Protein AF-A0AAP0RYJ4-F1 (afdb_monomer)

Organism: Liquidambar formosana (NCBI:txid63359)

Foldseek 3Di:
DLLLCVVWAPDPDSVVVCVVCVVVQLVVVLVVCCVVVPPVSVPDDPVNSSVVSVVVSVVQNVADPDRPSPDDDDDDDDPLDDFDDDPPDDPVRSVCRGPCNIPCVVVDDDDDDDDDPVPDPPPDDPVVVVVCVVVVVVVVCVSVVVAFFDAPDPPGDSHDGDDDPVPDQDDPPPPCVSVCCVQQPPCVVCVVPPVSVVVGDDDDPDVVVVVVVD

Mean predicted aligned error: 11.78 Å

Radius of gyration: 24.71 Å; Cα contacts (8 Å, |Δi|>4): 114; chains: 1; bounding box: 52×41×64 Å

InterPro domains:
  IPR010285 DNA helicase Pif1-like, DEAD-box helicase domain [PF05970] (59-147)

Secondary structure (DSSP, 8-state):
-HHHHHHHS--S-HHHHHHHHHHHHHHHHHHHHHHHHGGGGGG--HHHHHHHHHHHHHHHHTS-SSGGGG--------TTSPPP--TT--HHHHHHTSGGGSGGGGG---------SSS--TT--HHHHHHHHHHHHHHHHHHTT-SPPEESSTTS-EEE-PPPGGG-----S-THHHHHHHHSTTHHHHTT-HHHHTT-----SSHHHHHHH-

Sequence (214 aa):
MFATMLIFCEVTNPCDLWAKYCEIFVDDLYLRSIRELGNMALELPHDELKNMALCEIENILNKSDRAFSGTAVLFGEDFRKLLPVVPKKSREGIVVASLQRSDLWAECHVFRLTTNMRVSLGNLTDETRKEVEDFSKWILDVGDGILPSLPLSANGESNWIRIPNDLLIKDQGRGIQVLIDDIYPNLKEHYLDSSYLQKRAILAPKNVDVDEIN

pLDDT: mean 83.52, std 8.84, range [60.28, 96.88]

Solvent-accessible surface area (backbone atoms only — not comparable to full-atom values): 13740 Å² total; per-residue (Å²): 110,69,51,48,41,64,74,60,38,95,63,91,53,64,66,60,53,41,73,74,43,44,70,70,61,34,51,61,52,50,57,48,38,35,74,76,55,40,81,65,41,80,72,62,52,70,69,55,45,51,50,51,48,49,53,52,34,51,52,50,72,72,34,70,99,46,73,67,67,70,53,91,81,86,85,90,76,68,86,65,53,84,74,64,90,52,87,97,52,53,75,66,53,30,53,55,72,29,66,86,58,29,75,63,42,80,77,56,82,88,81,81,86,86,78,69,78,84,70,67,79,74,94,58,55,76,65,60,48,48,54,52,50,53,51,55,49,51,56,48,32,57,53,71,65,66,57,70,60,34,50,92,44,101,87,46,71,58,77,38,72,85,77,60,73,90,80,53,85,80,71,86,85,57,56,68,56,52,54,46,50,68,70,43,65,66,41,92,82,41,76,85,39,63,78,65,49,74,79,54,84,88,87,60,98,43,68,69,58,44,63,72,73,106

Structure (mmCIF, N/CA/C/O backbone):
data_AF-A0AAP0RYJ4-F1
#
_entry.id   AF-A0AAP0RYJ4-F1
#
loop_
_atom_site.group_PDB
_atom_site.id
_atom_site.type_symbol
_atom_site.label_atom_id
_atom_site.label_alt_id
_atom_site.label_comp_id
_atom_site.label_asym_id
_atom_site.label_entity_id
_atom_site.label_seq_id
_atom_site.pdbx_PDB_ins_code
_atom_site.Cartn_x
_atom_site.Cartn_y
_atom_site.Cartn_z
_atom_site.occupancy
_atom_site.B_iso_or_equiv
_atom_site.auth_seq_id
_atom_site.auth_comp_id
_atom_site.auth_asym_id
_atom_site.auth_atom_id
_atom_site.pdbx_PDB_model_num
ATOM 1 N N . MET A 1 1 ? -7.022 7.111 21.498 1.00 60.28 1 MET A N 1
ATOM 2 C CA . MET A 1 1 ? -7.172 6.155 20.374 1.00 60.28 1 MET A CA 1
ATOM 3 C C . MET A 1 1 ? -7.460 4.737 20.868 1.00 60.28 1 MET A C 1
ATOM 5 O O . MET A 1 1 ? -8.454 4.181 20.434 1.00 60.28 1 MET A O 1
ATOM 9 N N . PHE A 1 2 ? -6.680 4.178 21.806 1.00 70.12 2 PHE A N 1
ATOM 10 C CA . PHE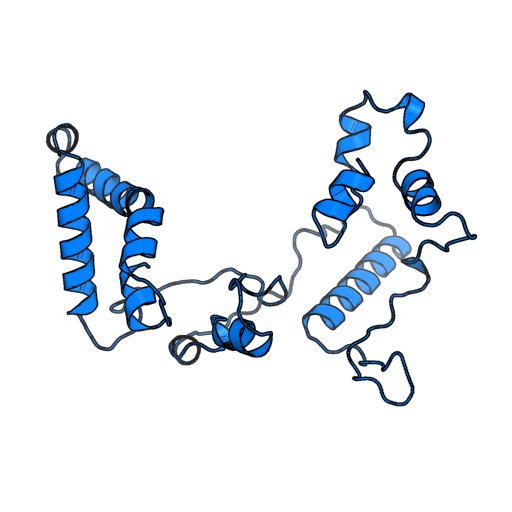 A 1 2 ? -6.890 2.819 22.339 1.00 70.12 2 PHE A CA 1
ATOM 11 C C . PHE A 1 2 ? -8.301 2.555 22.896 1.00 70.12 2 PHE A C 1
ATOM 13 O O . PHE A 1 2 ? -8.978 1.655 22.418 1.00 70.12 2 PHE A O 1
ATOM 20 N N . ALA A 1 3 ? -8.787 3.379 23.833 1.00 65.69 3 ALA A N 1
ATOM 21 C CA . ALA A 1 3 ? -10.140 3.244 24.390 1.00 65.69 3 ALA A CA 1
ATOM 22 C C . ALA A 1 3 ? -11.232 3.287 23.304 1.00 65.69 3 ALA A C 1
ATOM 24 O O . ALA A 1 3 ? -12.188 2.526 23.341 1.00 65.69 3 ALA A O 1
ATOM 25 N N . THR A 1 4 ? -11.054 4.121 22.280 1.00 63.66 4 THR A N 1
ATOM 26 C CA . THR A 1 4 ? -11.989 4.207 21.154 1.00 63.66 4 THR A CA 1
ATOM 27 C C . THR A 1 4 ? -11.934 2.970 20.256 1.00 63.66 4 THR A C 1
ATOM 29 O O . THR A 1 4 ? -12.973 2.522 19.791 1.00 63.66 4 THR A O 1
ATOM 32 N N . MET A 1 5 ? -10.756 2.367 20.059 1.00 68.50 5 MET A N 1
ATOM 33 C CA . MET A 1 5 ? -10.657 1.064 19.392 1.00 68.50 5 MET A CA 1
ATOM 34 C C . MET A 1 5 ? -11.383 -0.026 20.184 1.00 68.50 5 MET A C 1
ATOM 36 O O . MET A 1 5 ? -11.993 -0.887 19.573 1.00 68.50 5 MET A O 1
ATOM 40 N N . LEU A 1 6 ? -11.362 0.013 21.520 1.00 69.62 6 LEU A N 1
ATOM 41 C CA . LEU A 1 6 ? -12.114 -0.946 22.338 1.00 69.62 6 LEU A CA 1
ATOM 42 C C . LEU A 1 6 ? -13.635 -0.776 22.219 1.00 69.62 6 LEU A C 1
ATOM 44 O O . LEU A 1 6 ? -14.348 -1.77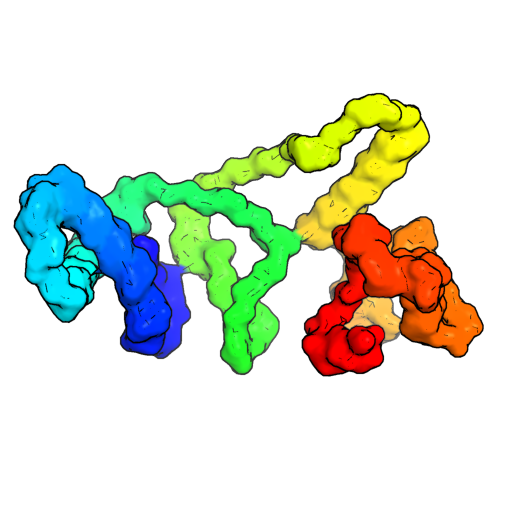0 22.274 1.00 69.62 6 LEU A O 1
ATOM 48 N N . ILE A 1 7 ? -14.127 0.459 22.074 1.00 66.88 7 ILE A N 1
ATOM 49 C CA . ILE A 1 7 ? -15.570 0.739 21.964 1.00 66.88 7 ILE A CA 1
ATOM 50 C C . ILE A 1 7 ? -16.092 0.422 20.557 1.00 66.88 7 ILE A C 1
ATOM 52 O O . ILE A 1 7 ? -17.175 -0.136 20.416 1.00 66.88 7 ILE A O 1
ATOM 56 N N . PHE A 1 8 ? -15.344 0.797 19.518 1.00 64.69 8 PHE A N 1
ATOM 57 C CA . PHE A 1 8 ? -15.872 0.876 18.152 1.00 64.69 8 PHE A CA 1
ATOM 58 C C . PHE A 1 8 ? -15.183 -0.042 17.132 1.00 64.69 8 PHE A C 1
ATOM 60 O O . PHE A 1 8 ? -15.579 -0.075 15.962 1.00 64.69 8 PHE A O 1
ATOM 67 N N . CYS A 1 9 ? -14.145 -0.774 17.542 1.00 63.25 9 CYS A N 1
ATOM 68 C CA . CYS A 1 9 ? -13.511 -1.795 16.715 1.00 63.25 9 CYS A CA 1
ATOM 69 C C . CYS A 1 9 ? -13.666 -3.174 17.371 1.00 63.25 9 CYS A C 1
ATOM 71 O O . CYS A 1 9 ? -13.581 -3.313 18.589 1.00 63.25 9 CYS A O 1
ATOM 73 N N . GLU A 1 10 ? -13.821 -4.226 16.561 1.00 65.62 10 GLU A N 1
ATOM 74 C CA . GLU A 1 10 ? -13.755 -5.605 17.058 1.00 65.62 10 GLU A CA 1
ATOM 75 C C . GLU A 1 10 ? -12.310 -5.963 17.443 1.00 65.62 10 GLU A C 1
ATOM 77 O O . GLU A 1 10 ? -11.519 -6.466 16.640 1.00 65.62 10 GLU A O 1
ATOM 82 N N . VAL A 1 11 ? -11.943 -5.703 18.697 1.00 72.38 11 VAL A N 1
ATOM 83 C CA . VAL A 1 11 ? -10.641 -6.091 19.244 1.00 72.38 11 VAL A CA 1
ATOM 84 C C . VAL A 1 11 ? -10.730 -7.511 19.798 1.00 72.38 11 VAL A C 1
ATOM 86 O O . VAL A 1 11 ? -11.373 -7.762 20.810 1.00 72.38 11 VAL A O 1
ATOM 89 N N . THR A 1 12 ? -10.051 -8.456 19.142 1.00 76.69 12 THR A N 1
ATOM 90 C CA . THR A 1 12 ? -10.127 -9.888 19.494 1.00 76.69 12 THR A CA 1
ATOM 91 C C . THR A 1 12 ? -9.509 -10.206 20.859 1.00 76.69 12 THR A C 1
ATOM 93 O O . THR A 1 12 ? -10.029 -11.052 21.579 1.00 76.69 12 THR A O 1
ATOM 96 N N . ASN A 1 13 ? -8.404 -9.541 21.219 1.00 81.25 13 ASN A N 1
ATOM 97 C CA . ASN A 1 13 ? -7.784 -9.657 22.539 1.00 81.25 13 ASN A CA 1
ATOM 98 C C . ASN A 1 13 ? -7.283 -8.280 23.025 1.00 81.25 13 ASN A C 1
ATOM 100 O O . ASN A 1 13 ? -6.170 -7.868 22.681 1.00 81.25 13 ASN A O 1
ATOM 104 N N . PRO A 1 14 ? -8.098 -7.553 23.810 1.00 81.62 14 PRO A N 1
ATOM 105 C CA . PRO A 1 14 ? -7.733 -6.256 24.378 1.00 81.62 14 PRO A CA 1
ATOM 106 C C . PRO A 1 14 ? -6.479 -6.288 25.257 1.00 81.62 14 PRO A C 1
ATOM 108 O O . PRO A 1 14 ? -5.705 -5.332 25.247 1.00 81.62 14 PRO A O 1
ATOM 111 N N . CYS A 1 15 ? -6.255 -7.384 25.989 1.00 82.00 15 CYS A N 1
ATOM 112 C CA . CYS A 1 15 ? -5.105 -7.531 26.879 1.00 82.00 15 CYS A CA 1
ATOM 113 C C . CYS A 1 15 ? -3.796 -7.652 26.096 1.00 82.00 15 CYS A C 1
ATOM 115 O O . CYS A 1 15 ? -2.823 -6.986 26.442 1.00 82.00 15 CYS A O 1
ATOM 117 N N . ASP A 1 16 ? -3.779 -8.429 25.010 1.00 84.19 16 ASP A N 1
ATOM 118 C CA . ASP A 1 16 ? -2.599 -8.533 24.139 1.00 84.19 16 ASP A CA 1
ATOM 119 C C . ASP A 1 16 ? -2.308 -7.199 23.442 1.00 84.19 16 ASP A C 1
ATOM 121 O O . ASP A 1 16 ? -1.151 -6.795 23.312 1.00 84.19 16 ASP A O 1
ATOM 125 N N . LEU A 1 17 ? -3.359 -6.489 23.011 1.00 81.75 17 LEU A N 1
ATOM 126 C CA . LEU A 1 17 ? -3.224 -5.171 22.394 1.00 81.75 17 LEU A CA 1
ATOM 127 C C . LEU A 1 17 ? -2.650 -4.151 23.389 1.00 81.75 17 LEU A C 1
ATOM 129 O O . LEU A 1 17 ? -1.743 -3.399 23.036 1.00 81.75 17 LEU A O 1
ATOM 133 N N . TRP A 1 18 ? -3.136 -4.157 24.634 1.00 84.56 18 TRP A N 1
ATOM 134 C CA . TRP A 1 18 ? -2.584 -3.345 25.717 1.00 84.56 18 TRP A CA 1
ATOM 135 C C . TRP A 1 18 ? -1.120 -3.697 25.972 1.00 84.56 18 TRP A C 1
ATOM 137 O O . TRP A 1 18 ? -0.265 -2.826 25.888 1.00 84.56 18 TRP A O 1
ATOM 147 N N . ALA A 1 19 ? -0.801 -4.972 26.197 1.00 85.62 19 ALA A N 1
ATOM 148 C CA . ALA A 1 19 ? 0.563 -5.409 26.487 1.00 85.62 19 ALA A CA 1
ATOM 149 C C . ALA A 1 19 ? 1.553 -5.002 25.383 1.00 85.62 19 ALA A C 1
ATOM 151 O O . ALA A 1 19 ? 2.666 -4.573 25.679 1.00 85.62 19 ALA A O 1
ATOM 152 N N . LYS A 1 20 ? 1.135 -5.081 24.114 1.00 83.25 20 LYS A N 1
ATOM 153 C CA . LYS A 1 20 ? 1.981 -4.756 22.962 1.00 83.25 20 LYS A CA 1
ATOM 154 C C . LYS A 1 20 ? 2.223 -3.257 22.766 1.00 83.25 20 LYS A C 1
ATOM 156 O O . LYS A 1 20 ? 3.289 -2.890 22.280 1.00 83.25 20 LYS A O 1
ATOM 161 N N . TYR A 1 21 ? 1.248 -2.408 23.087 1.00 82.25 21 TYR A N 1
ATOM 162 C CA . TYR A 1 21 ? 1.287 -0.979 22.745 1.00 82.25 21 TYR A CA 1
ATOM 163 C C . TYR A 1 21 ? 1.237 -0.035 23.957 1.00 82.25 21 TYR A C 1
ATOM 165 O O . TYR A 1 21 ? 1.322 1.175 23.764 1.00 82.25 21 TYR A O 1
ATOM 173 N N . CYS A 1 22 ? 1.136 -0.554 25.190 1.00 81.06 22 CYS A N 1
ATOM 174 C CA . CYS A 1 22 ? 1.014 0.250 26.413 1.00 81.06 22 CYS A CA 1
ATOM 175 C C . CYS A 1 22 ? 2.119 1.294 26.552 1.00 81.06 22 CYS A C 1
ATOM 177 O O . CYS A 1 22 ? 1.803 2.431 26.873 1.00 81.06 22 CYS A O 1
ATOM 179 N N . GLU A 1 23 ? 3.362 0.935 26.228 1.00 80.94 23 GLU A N 1
ATOM 180 C CA . GLU A 1 23 ? 4.532 1.823 26.261 1.00 80.94 23 GLU A CA 1
ATOM 181 C C . GLU A 1 23 ? 4.316 3.092 25.416 1.00 80.94 23 GLU A C 1
ATOM 183 O O . GLU A 1 23 ? 4.513 4.204 25.888 1.00 80.94 23 GLU A O 1
ATOM 188 N N . ILE A 1 24 ? 3.767 2.947 24.206 1.00 77.56 24 ILE A N 1
ATOM 189 C CA . ILE A 1 24 ? 3.472 4.085 23.319 1.00 77.56 24 ILE A CA 1
ATOM 190 C C . ILE A 1 24 ? 2.351 4.962 23.899 1.00 77.56 24 ILE A C 1
ATOM 192 O O . ILE A 1 24 ? 2.337 6.176 23.705 1.00 77.56 24 ILE A O 1
ATOM 196 N N . PHE A 1 25 ? 1.383 4.361 24.596 1.00 73.50 25 PHE A N 1
ATOM 197 C CA . PHE A 1 25 ? 0.281 5.110 25.202 1.00 73.50 25 PHE A CA 1
ATOM 198 C C . PHE A 1 25 ? 0.711 5.884 26.449 1.00 73.50 25 PHE A C 1
ATOM 200 O O . PHE A 1 25 ? 0.198 6.981 26.672 1.00 73.50 25 PHE A O 1
ATOM 207 N N . VAL A 1 26 ? 1.639 5.341 27.244 1.00 79.56 26 VAL A N 1
ATOM 208 C CA . VAL A 1 26 ? 2.151 6.033 28.435 1.00 79.56 26 VAL A CA 1
ATOM 209 C C . VAL A 1 26 ? 3.160 7.128 28.098 1.00 79.56 26 VAL A C 1
ATOM 211 O O . VAL A 1 26 ? 3.263 8.073 28.873 1.00 79.56 26 VAL A O 1
ATOM 214 N N . ASP A 1 27 ? 3.823 7.081 26.938 1.00 80.00 27 ASP A N 1
ATOM 215 C CA . ASP A 1 27 ? 4.762 8.130 26.510 1.00 80.00 27 ASP A CA 1
ATOM 216 C C . ASP A 1 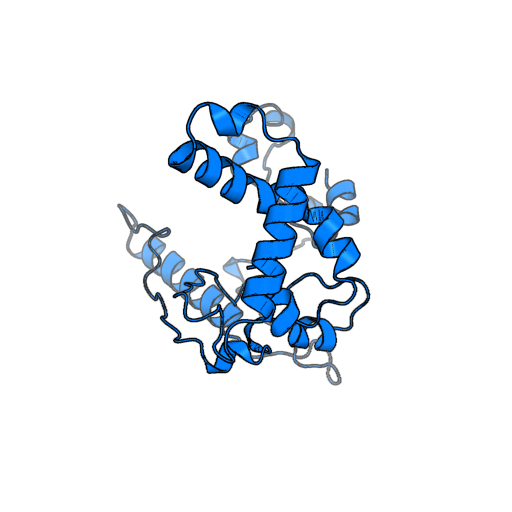27 ? 4.108 9.525 26.441 1.00 80.00 27 ASP A C 1
ATOM 218 O O . ASP A 1 27 ? 4.659 10.497 26.964 1.00 80.00 27 ASP A O 1
ATOM 222 N N . ASP A 1 28 ? 2.911 9.650 25.848 1.00 75.06 28 ASP A N 1
ATOM 223 C CA . ASP A 1 28 ? 2.207 10.948 25.781 1.00 75.06 28 ASP A CA 1
ATOM 224 C C . ASP A 1 28 ? 1.772 11.425 27.176 1.00 75.06 28 ASP A C 1
ATOM 226 O O . ASP A 1 28 ? 1.844 12.617 27.485 1.00 75.06 28 ASP A O 1
ATOM 230 N N . LEU A 1 29 ? 1.362 10.494 28.044 1.00 75.38 29 LEU A N 1
ATOM 231 C CA . LEU A 1 29 ? 0.977 10.800 29.423 1.00 75.38 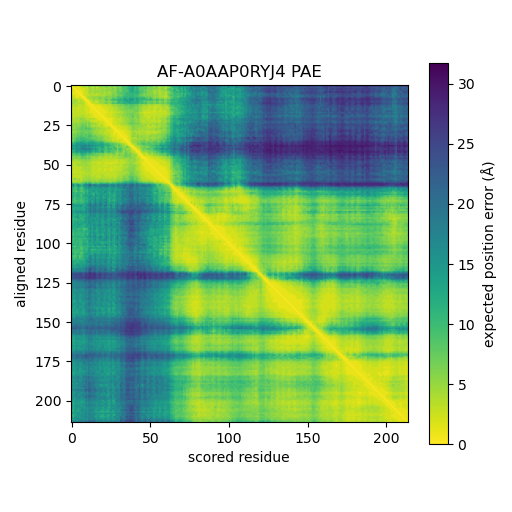29 LEU A CA 1
ATOM 232 C C . LEU A 1 29 ? 2.175 11.274 30.239 1.00 75.38 29 LEU A C 1
ATOM 234 O O . LEU A 1 29 ? 2.077 12.294 30.912 1.00 75.38 29 LEU A O 1
ATOM 238 N N . TYR A 1 30 ? 3.320 10.611 30.109 1.00 76.00 30 TYR A N 1
ATOM 239 C CA . TYR A 1 30 ? 4.560 11.016 30.756 1.00 76.00 30 TYR A CA 1
ATOM 240 C C . TYR A 1 30 ? 4.984 12.428 30.329 1.00 76.00 30 TYR A C 1
ATOM 242 O O . TYR A 1 30 ? 5.292 13.276 31.170 1.00 76.00 30 TYR A O 1
ATOM 250 N N . LEU A 1 31 ? 4.916 12.733 29.028 1.00 75.12 31 LEU A N 1
ATOM 251 C CA . LEU A 1 31 ? 5.211 14.074 28.515 1.00 75.12 31 LEU A CA 1
ATOM 252 C C . LEU A 1 31 ? 4.245 15.141 29.050 1.00 75.12 31 LEU A C 1
ATOM 254 O O . LEU A 1 31 ? 4.675 16.263 29.333 1.00 75.12 31 LEU A O 1
ATOM 258 N N . ARG A 1 32 ? 2.955 14.822 29.210 1.00 77.56 32 ARG A N 1
ATOM 259 C CA . ARG A 1 32 ? 1.986 15.724 29.858 1.00 77.56 32 ARG A CA 1
ATOM 260 C C . ARG A 1 32 ? 2.284 15.906 31.339 1.00 77.56 32 ARG A C 1
ATOM 262 O O . ARG A 1 32 ? 2.337 17.045 31.792 1.00 77.56 32 ARG A O 1
ATOM 269 N N . SER A 1 33 ? 2.567 14.827 32.065 1.00 74.06 33 SER A N 1
ATOM 270 C CA . SER A 1 33 ? 2.937 14.880 33.479 1.00 74.06 33 SER A CA 1
ATOM 271 C C . SER A 1 33 ? 4.174 15.748 33.703 1.00 74.06 33 SER A C 1
ATOM 273 O O . SER A 1 33 ? 4.168 16.563 34.616 1.00 74.06 33 SER A O 1
ATOM 275 N N . ILE A 1 34 ? 5.196 15.678 32.841 1.00 76.25 34 ILE A N 1
ATOM 276 C CA . ILE A 1 34 ? 6.358 16.585 32.914 1.00 76.25 34 ILE A CA 1
ATOM 277 C C . ILE A 1 34 ? 5.944 18.049 32.726 1.00 76.25 34 ILE A C 1
ATOM 279 O O . ILE A 1 34 ? 6.442 18.927 33.430 1.00 76.25 34 ILE A O 1
ATOM 283 N N . ARG A 1 35 ? 5.039 18.335 31.783 1.00 78.31 35 ARG A N 1
ATOM 284 C CA . ARG A 1 35 ? 4.563 19.705 31.528 1.00 78.31 35 ARG A CA 1
ATOM 285 C C . ARG A 1 35 ? 3.743 20.268 32.688 1.00 78.31 35 ARG A C 1
ATOM 287 O O . ARG A 1 35 ? 3.811 21.470 32.926 1.00 78.31 35 ARG A O 1
ATOM 294 N N . GLU A 1 36 ? 2.983 19.427 33.383 1.00 79.31 36 GLU A N 1
ATOM 295 C CA . GLU A 1 36 ? 2.068 19.850 34.450 1.00 79.31 36 GLU A CA 1
ATOM 296 C C . GLU A 1 36 ? 2.699 19.812 35.850 1.00 79.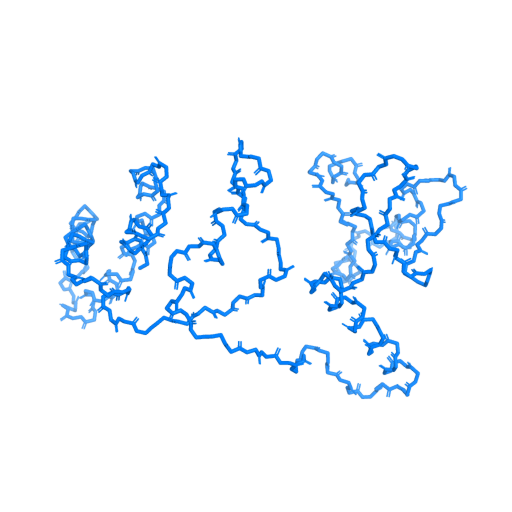31 36 GLU A C 1
ATOM 298 O O . GLU A 1 36 ? 2.464 20.712 36.654 1.00 79.31 36 GLU A O 1
ATOM 303 N N . LEU A 1 37 ? 3.523 18.803 36.143 1.00 73.44 37 LEU A N 1
ATOM 304 C CA . LEU A 1 37 ? 4.109 18.548 37.466 1.00 73.44 37 LEU A CA 1
ATOM 305 C C . LEU A 1 37 ? 5.596 18.934 37.556 1.00 73.44 37 LEU A C 1
ATOM 307 O O . LEU A 1 37 ? 6.173 18.939 38.647 1.00 73.44 37 LEU A O 1
ATOM 311 N N . GLY A 1 38 ? 6.240 19.267 36.432 1.00 71.69 38 GLY A N 1
ATOM 312 C CA . GLY A 1 38 ? 7.659 19.620 36.392 1.00 71.69 38 GLY A CA 1
ATOM 313 C C . GLY A 1 38 ? 8.553 18.477 36.885 1.00 71.69 38 GLY A C 1
ATOM 314 O O . GLY A 1 38 ? 8.347 17.316 36.535 1.00 71.69 38 GLY A O 1
ATOM 315 N N . ASN A 1 39 ? 9.545 18.790 37.727 1.00 67.75 39 ASN A N 1
ATOM 316 C CA . ASN A 1 39 ? 10.525 17.810 38.221 1.00 67.75 39 ASN A CA 1
ATOM 317 C C . ASN A 1 39 ? 9.917 16.646 39.025 1.00 67.75 39 ASN A C 1
ATOM 319 O O . ASN A 1 39 ? 10.578 15.623 39.156 1.00 67.75 39 ASN A O 1
ATOM 323 N N . MET A 1 40 ? 8.680 16.760 39.525 1.00 65.00 40 MET A N 1
ATOM 324 C CA . MET A 1 40 ? 7.999 15.650 40.210 1.00 65.00 40 MET A CA 1
ATOM 325 C C . MET A 1 40 ? 7.646 14.495 39.262 1.00 65.00 40 MET A C 1
ATOM 327 O O . MET A 1 40 ? 7.528 13.358 39.704 1.00 65.00 40 MET A O 1
ATOM 331 N N . ALA A 1 41 ? 7.523 14.748 37.954 1.00 61.91 41 ALA A N 1
ATOM 332 C CA . ALA A 1 41 ? 7.213 13.699 36.985 1.00 61.91 41 ALA A CA 1
ATOM 333 C C . ALA A 1 41 ? 8.392 12.747 36.711 1.00 61.91 41 ALA A C 1
ATOM 335 O O . ALA A 1 41 ? 8.167 11.621 36.280 1.00 61.91 41 ALA A O 1
ATOM 336 N N . LEU A 1 42 ? 9.635 13.173 36.981 1.00 64.00 42 LEU A N 1
ATOM 337 C CA . LEU A 1 42 ? 10.847 12.357 36.792 1.00 64.00 42 LEU A CA 1
ATOM 338 C C . LEU A 1 42 ? 10.953 11.198 37.796 1.00 64.00 42 LEU A C 1
ATOM 340 O O . LEU A 1 42 ? 11.741 10.281 37.580 1.00 64.00 42 LEU A O 1
ATOM 344 N N . GLU A 1 43 ? 10.181 11.243 38.884 1.00 68.88 43 GLU A N 1
ATOM 345 C CA . GLU A 1 43 ? 10.169 10.214 39.930 1.00 68.88 43 GLU A CA 1
ATOM 346 C C . GLU A 1 43 ? 9.010 9.217 39.784 1.00 68.88 43 GLU A C 1
ATOM 348 O O . GLU A 1 43 ? 8.942 8.261 40.554 1.00 68.88 43 GLU A O 1
ATOM 353 N N . LEU A 1 44 ? 8.113 9.404 38.804 1.00 71.00 44 LEU A N 1
ATOM 354 C CA . LEU A 1 44 ? 6.953 8.530 38.614 1.00 71.00 44 LEU A CA 1
ATOM 355 C C . LEU A 1 44 ? 7.393 7.127 38.156 1.00 71.00 44 LEU A C 1
ATOM 357 O O . LEU A 1 44 ? 7.966 6.986 37.070 1.00 71.00 44 LEU A O 1
ATOM 361 N N . PRO A 1 45 ? 7.109 6.068 38.935 1.00 80.56 45 PRO A N 1
ATOM 362 C CA . PRO A 1 45 ? 7.372 4.699 38.526 1.00 80.56 45 PRO A CA 1
ATOM 363 C C . PRO A 1 45 ? 6.555 4.314 37.291 1.00 80.56 45 PRO A C 1
ATOM 365 O O . PRO A 1 45 ? 5.401 4.710 37.120 1.00 80.56 45 PRO A O 1
ATOM 368 N N . HIS A 1 46 ? 7.133 3.450 36.460 1.00 76.56 46 HIS A N 1
ATOM 369 C CA . HIS A 1 46 ? 6.516 3.011 35.206 1.00 76.56 46 HIS A CA 1
ATOM 370 C C . HIS A 1 46 ? 5.142 2.348 35.384 1.00 76.56 46 HIS A C 1
ATOM 372 O O . HIS A 1 46 ? 4.222 2.557 34.594 1.00 76.56 46 HIS A O 1
ATOM 378 N N . ASP A 1 47 ? 4.973 1.581 36.460 1.00 80.44 47 ASP A N 1
ATOM 379 C CA . ASP A 1 47 ? 3.699 0.933 36.783 1.00 80.44 47 ASP A CA 1
ATOM 380 C C . ASP A 1 47 ? 2.613 1.950 37.166 1.00 80.44 47 ASP A C 1
ATOM 382 O O . ASP A 1 47 ? 1.429 1.734 36.905 1.00 80.44 47 ASP A O 1
ATOM 386 N N . GLU A 1 48 ? 3.006 3.093 37.728 1.00 81.31 48 GLU A N 1
ATOM 387 C CA . GLU A 1 48 ? 2.089 4.175 38.076 1.00 81.31 48 GLU A CA 1
ATOM 388 C C . GLU A 1 48 ? 1.582 4.885 36.815 1.00 81.31 48 GLU A C 1
ATOM 390 O O . GLU A 1 48 ? 0.381 5.110 36.680 1.00 81.31 48 GLU A O 1
ATOM 395 N N . LEU A 1 49 ? 2.459 5.121 35.831 1.00 80.56 49 LEU A N 1
ATOM 396 C CA . LEU A 1 49 ? 2.075 5.630 34.508 1.00 80.56 49 LEU A CA 1
ATOM 397 C C . LEU A 1 49 ? 1.089 4.691 33.800 1.00 80.56 49 LEU A C 1
ATOM 399 O O . LEU A 1 49 ? 0.095 5.149 33.234 1.00 80.56 49 LEU A O 1
ATOM 403 N N . LYS A 1 50 ? 1.317 3.373 33.876 1.00 83.06 50 LYS A N 1
ATOM 404 C CA . LYS A 1 50 ? 0.398 2.365 33.320 1.00 83.06 50 LYS A CA 1
ATOM 405 C C . LYS A 1 50 ? -0.964 2.387 34.007 1.00 83.06 50 LYS A C 1
ATOM 407 O O . LYS A 1 50 ? -1.983 2.346 33.321 1.00 83.06 50 LYS A O 1
ATOM 412 N N . ASN A 1 51 ? -0.996 2.493 35.333 1.00 83.62 51 ASN A N 1
ATOM 413 C CA . ASN A 1 51 ? -2.246 2.594 36.085 1.00 83.62 51 ASN A CA 1
ATOM 414 C C . ASN A 1 51 ? -2.999 3.890 35.765 1.00 83.62 51 ASN A C 1
ATOM 416 O O . ASN A 1 51 ? -4.206 3.851 35.539 1.00 83.62 51 ASN A O 1
ATOM 420 N N . MET A 1 52 ? -2.300 5.024 35.664 1.00 80.00 52 MET A N 1
ATOM 421 C CA . MET A 1 52 ? -2.909 6.290 35.244 1.00 80.00 52 MET A CA 1
ATOM 422 C C . MET A 1 52 ? -3.502 6.192 33.836 1.00 80.00 52 MET A C 1
ATOM 424 O O . MET A 1 52 ? -4.633 6.619 33.615 1.00 80.00 52 MET A O 1
ATOM 428 N N . ALA A 1 53 ? -2.790 5.561 32.902 1.00 82.50 53 ALA A N 1
ATOM 429 C CA . ALA A 1 53 ? -3.290 5.325 31.554 1.00 82.50 53 ALA A CA 1
ATOM 430 C C . ALA A 1 53 ? -4.549 4.441 31.533 1.00 82.50 53 ALA A C 1
ATOM 432 O O . ALA A 1 53 ? -5.482 4.724 30.781 1.00 82.50 53 ALA A O 1
ATOM 433 N N . LEU A 1 54 ? -4.611 3.403 32.374 1.00 81.94 54 LEU A N 1
ATOM 434 C CA . LEU A 1 54 ? -5.806 2.570 32.531 1.00 81.94 54 LEU A CA 1
ATOM 435 C C . LEU A 1 54 ? -6.982 3.354 33.131 1.00 81.94 54 LEU A C 1
ATOM 437 O O . LEU A 1 54 ? -8.094 3.220 32.628 1.00 81.94 54 LEU A O 1
ATOM 441 N N . CYS A 1 55 ? -6.748 4.215 34.126 1.00 80.44 55 CYS A N 1
ATOM 442 C CA . CYS A 1 55 ? -7.775 5.107 34.676 1.00 80.44 55 CYS A CA 1
ATOM 443 C C . CYS A 1 55 ? -8.295 6.104 33.627 1.00 80.44 55 CYS A C 1
ATOM 445 O O . CYS A 1 55 ? -9.491 6.384 33.565 1.00 80.44 55 CYS A O 1
ATOM 447 N N . GLU A 1 56 ? -7.419 6.643 32.775 1.00 77.81 56 GLU A N 1
ATOM 448 C CA . GLU A 1 56 ? -7.807 7.511 31.657 1.00 77.81 56 GLU A CA 1
ATOM 449 C C . GLU A 1 56 ? -8.685 6.745 30.654 1.00 77.81 56 GLU A C 1
ATOM 451 O O . GLU A 1 56 ? -9.728 7.240 30.226 1.00 77.81 56 GLU A O 1
ATOM 456 N N . ILE A 1 57 ? -8.296 5.509 30.318 1.00 77.31 57 ILE A N 1
ATOM 457 C CA . ILE A 1 57 ? -9.072 4.618 29.449 1.00 77.31 57 ILE A CA 1
ATOM 458 C C . ILE A 1 57 ? -10.438 4.333 30.066 1.00 77.31 57 ILE A C 1
ATOM 460 O O . ILE A 1 57 ? -11.439 4.513 29.383 1.00 77.31 57 ILE A O 1
ATOM 464 N N . GLU A 1 58 ? -10.501 3.944 31.338 1.00 77.44 58 GLU A N 1
ATOM 465 C CA . GLU A 1 58 ? -11.753 3.709 32.061 1.00 77.44 58 GLU A CA 1
ATOM 466 C C . GLU A 1 58 ? -12.645 4.956 32.044 1.00 77.44 58 GLU A C 1
ATOM 468 O O . GLU A 1 58 ? -13.828 4.872 31.724 1.00 77.44 58 GLU A O 1
ATOM 473 N N . ASN A 1 59 ? -12.076 6.137 32.290 1.00 75.81 59 ASN A N 1
ATOM 474 C CA . ASN A 1 59 ? -12.804 7.398 32.202 1.00 75.81 59 ASN A CA 1
ATOM 475 C C . ASN A 1 59 ? -13.349 7.670 30.794 1.00 75.81 59 ASN A C 1
ATOM 477 O O . ASN A 1 59 ? -14.441 8.215 30.678 1.00 75.81 59 ASN A O 1
ATOM 481 N N . ILE A 1 60 ? -12.618 7.316 29.734 1.00 73.38 60 ILE A N 1
ATOM 482 C CA . ILE A 1 60 ? -13.075 7.453 28.342 1.00 73.38 60 ILE A CA 1
ATOM 483 C C . ILE A 1 60 ? -14.183 6.442 28.034 1.00 73.38 60 ILE A C 1
ATOM 485 O O . ILE A 1 60 ? -15.200 6.825 27.463 1.00 73.38 60 ILE A O 1
ATOM 489 N N . LEU A 1 61 ? -14.018 5.181 28.445 1.00 70.69 61 LEU A N 1
ATOM 490 C CA . LEU A 1 61 ? -15.029 4.128 28.297 1.00 70.69 61 LEU A CA 1
ATOM 491 C C . LEU A 1 61 ? -16.331 4.492 29.027 1.00 70.69 61 LEU A C 1
ATOM 493 O O . LEU A 1 61 ? -17.416 4.204 28.535 1.00 70.69 61 LEU A O 1
ATOM 497 N N . ASN A 1 62 ? -16.218 5.175 30.168 1.00 71.06 62 ASN A N 1
ATOM 498 C CA . ASN A 1 62 ? -17.349 5.626 30.974 1.00 71.06 62 ASN A CA 1
ATOM 499 C C . ASN A 1 62 ? -17.908 7.000 30.545 1.00 71.06 62 ASN A C 1
ATOM 501 O O . ASN A 1 62 ? -18.917 7.444 31.098 1.00 71.06 62 ASN A O 1
ATOM 505 N N . LYS A 1 63 ? -17.284 7.703 29.583 1.00 66.19 63 LYS A N 1
ATOM 506 C CA . LYS A 1 63 ? -17.711 9.038 29.123 1.00 66.19 63 LYS A CA 1
ATOM 507 C C . LYS A 1 63 ? -18.294 9.022 27.709 1.00 66.19 63 LYS A C 1
ATOM 509 O O . LYS A 1 63 ? -17.569 9.040 26.718 1.00 66.19 63 LYS A O 1
ATOM 514 N N . SER A 1 64 ? -19.607 9.257 27.675 1.00 60.97 64 SER A N 1
ATOM 515 C CA . SER A 1 64 ? -20.439 9.675 26.536 1.00 60.97 64 SER A CA 1
ATOM 516 C C . SER A 1 64 ? -20.576 8.683 25.380 1.00 60.97 64 SER A C 1
ATOM 518 O O . SER A 1 64 ? -19.597 8.137 24.892 1.00 60.97 64 SER A O 1
ATOM 520 N N . ASP A 1 65 ? -21.786 8.602 24.832 1.00 67.56 65 ASP A N 1
ATOM 521 C CA . ASP A 1 65 ? -22.108 7.825 23.626 1.00 67.56 65 ASP A CA 1
ATOM 522 C C . ASP A 1 65 ? -21.581 8.466 22.323 1.00 67.56 65 ASP A C 1
ATOM 524 O O . ASP A 1 65 ? -21.989 8.084 21.230 1.00 67.56 65 ASP A O 1
ATOM 528 N N . ARG A 1 66 ? -20.726 9.496 22.409 1.00 69.62 66 ARG A N 1
ATOM 529 C CA . ARG A 1 66 ? -20.163 10.184 21.237 1.00 69.62 66 ARG A CA 1
ATOM 530 C C . ARG A 1 66 ? -18.804 9.597 20.885 1.00 69.62 66 ARG A C 1
ATOM 532 O O . ARG A 1 66 ? -17.961 9.424 21.770 1.00 69.62 66 ARG A O 1
ATOM 539 N N . ALA A 1 67 ? -18.547 9.392 19.593 1.00 69.75 67 ALA A N 1
ATOM 540 C CA . ALA A 1 67 ? -17.238 8.962 19.123 1.00 69.75 67 ALA A CA 1
ATOM 541 C C . ALA A 1 67 ? -16.108 9.857 19.669 1.00 69.75 67 ALA A C 1
ATOM 543 O O . ALA A 1 67 ? -16.237 11.082 19.774 1.00 69.75 67 ALA A O 1
ATOM 544 N N . PHE A 1 68 ? -14.993 9.225 20.053 1.00 71.31 68 PHE A N 1
ATOM 545 C CA . PHE A 1 68 ? -13.795 9.879 20.604 1.00 71.31 68 PHE A CA 1
ATOM 546 C C . PHE A 1 68 ? -14.065 10.829 21.792 1.00 71.31 68 PHE A C 1
ATOM 548 O O . PHE A 1 68 ? -13.326 11.798 21.988 1.00 71.31 68 PHE A O 1
ATOM 555 N N . SER A 1 69 ? -15.130 10.591 22.569 1.00 72.50 69 SER A N 1
ATOM 556 C CA . SER A 1 69 ? -15.574 11.465 23.670 1.00 72.50 69 SER A CA 1
ATOM 557 C C . SER A 1 69 ? -15.730 12.934 23.245 1.00 72.50 69 SER A C 1
ATOM 559 O O . SER A 1 69 ? -15.446 13.855 24.010 1.00 72.50 69 SER A O 1
ATOM 561 N N . GLY A 1 70 ? -16.141 13.162 21.992 1.00 75.69 70 GLY A N 1
ATOM 562 C CA . GLY A 1 70 ? -16.306 14.496 21.409 1.00 75.69 70 GLY A CA 1
ATOM 563 C C . GLY A 1 70 ? -15.009 15.177 20.953 1.00 75.69 70 GLY A C 1
ATOM 564 O O . GLY A 1 70 ? -15.056 16.330 20.527 1.00 75.69 70 GLY A O 1
ATOM 565 N N . THR A 1 71 ? -13.862 14.495 21.015 1.00 75.38 71 THR A N 1
ATOM 566 C CA . THR A 1 71 ? -12.595 15.008 20.475 1.00 75.38 71 THR A CA 1
ATOM 567 C C . THR A 1 71 ? -12.610 14.946 18.950 1.00 75.38 71 THR A C 1
ATOM 569 O O . THR A 1 71 ? -12.894 13.901 18.370 1.00 75.38 71 THR A O 1
ATOM 572 N N . ALA A 1 72 ? -12.257 16.048 18.284 1.00 81.75 72 ALA A N 1
ATOM 573 C CA . ALA A 1 72 ? -12.095 16.046 16.834 1.00 81.75 72 ALA A CA 1
ATOM 574 C C . ALA A 1 72 ? -10.879 15.194 16.428 1.00 81.75 72 ALA A C 1
ATOM 576 O O . ALA A 1 72 ? -9.759 15.448 16.871 1.00 81.75 72 ALA A O 1
ATOM 577 N N . VAL A 1 73 ? -11.099 14.203 15.561 1.00 82.19 73 VAL A N 1
ATOM 578 C CA . VAL A 1 73 ? -10.056 13.323 15.014 1.00 82.19 73 VAL A CA 1
ATOM 579 C C . VAL A 1 73 ? -10.022 13.462 13.498 1.00 82.19 73 VAL A C 1
ATOM 581 O O . VAL A 1 73 ? -11.061 13.429 12.843 1.00 82.19 73 VAL A O 1
ATOM 584 N N . LEU A 1 74 ? -8.819 13.609 12.939 1.00 84.94 74 LEU A N 1
ATOM 585 C CA . LEU A 1 74 ? -8.590 13.661 11.499 1.00 84.94 74 LEU A CA 1
ATOM 586 C C . LEU A 1 74 ? -7.831 12.412 11.046 1.00 84.94 74 LEU A C 1
ATOM 588 O O . LEU A 1 74 ? -6.712 12.165 11.494 1.00 84.94 74 LEU A O 1
ATOM 592 N N . PHE A 1 75 ? -8.419 11.664 10.115 1.00 85.00 75 PHE A N 1
ATOM 593 C CA . PHE A 1 75 ? -7.753 10.572 9.410 1.00 85.00 75 PHE A CA 1
ATOM 594 C C . PHE A 1 75 ? -7.185 11.093 8.087 1.00 85.00 75 PHE A C 1
ATOM 596 O O . PHE A 1 75 ? -7.913 11.668 7.282 1.00 85.00 75 PHE A O 1
ATOM 603 N N . GLY A 1 76 ? -5.883 10.905 7.868 1.00 86.38 76 GLY A N 1
ATOM 604 C CA . GLY A 1 76 ? -5.157 11.390 6.684 1.00 86.38 76 GLY A CA 1
ATOM 605 C C . GLY A 1 76 ? -4.644 10.272 5.776 1.00 86.38 76 GLY A C 1
ATOM 606 O O . GLY A 1 76 ? -3.568 10.403 5.195 1.00 86.38 76 GLY A O 1
ATOM 607 N N . GLU A 1 77 ? -5.346 9.142 5.718 1.00 82.62 77 GLU A N 1
ATOM 608 C CA . GLU A 1 77 ? -4.901 7.953 4.989 1.00 82.62 77 GLU A CA 1
ATOM 609 C C . GLU A 1 77 ? -5.424 7.914 3.542 1.00 82.62 77 GLU A C 1
ATOM 611 O O . GLU A 1 77 ? -6.440 8.522 3.208 1.00 82.62 77 GLU A O 1
ATOM 616 N N . ASP A 1 78 ? -4.722 7.183 2.670 1.00 84.56 78 ASP A N 1
ATOM 617 C CA . ASP 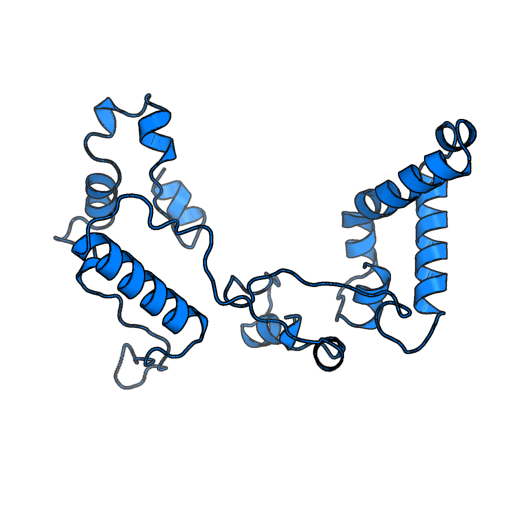A 1 78 ? -5.218 6.838 1.336 1.00 84.56 78 ASP A CA 1
ATOM 618 C C . ASP A 1 78 ? -5.843 5.441 1.391 1.00 84.56 78 ASP A C 1
ATOM 620 O O . ASP A 1 78 ? -5.129 4.440 1.420 1.00 84.56 78 ASP A O 1
ATOM 624 N N . PHE A 1 79 ? -7.174 5.381 1.402 1.00 82.31 79 PHE A N 1
ATOM 625 C CA . PHE A 1 79 ? -7.939 4.135 1.522 1.00 82.31 79 PHE A CA 1
ATOM 626 C C . PHE A 1 79 ? -7.850 3.215 0.293 1.00 82.31 79 PHE A C 1
ATOM 628 O O . PHE A 1 79 ? -8.398 2.118 0.322 1.00 82.31 79 PHE A O 1
ATOM 635 N N . ARG A 1 80 ? -7.157 3.633 -0.775 1.00 83.06 80 ARG A N 1
ATOM 636 C CA . ARG A 1 80 ? -6.831 2.778 -1.932 1.00 83.06 80 ARG A CA 1
ATOM 637 C C . ARG A 1 80 ? -5.557 1.959 -1.713 1.00 83.06 80 ARG A C 1
ATOM 639 O O . ARG A 1 80 ? -5.174 1.168 -2.571 1.00 83.06 80 ARG A O 1
ATOM 646 N N . LYS A 1 81 ? -4.866 2.175 -0.588 1.00 81.81 81 LYS A N 1
ATOM 647 C CA . LYS A 1 81 ? -3.717 1.370 -0.161 1.00 81.81 81 LYS A CA 1
ATOM 648 C C . LYS A 1 81 ? -4.167 0.002 0.365 1.00 81.81 81 LYS A C 1
ATOM 650 O O . LYS A 1 81 ? -5.342 -0.349 0.346 1.00 81.81 81 LYS A O 1
ATOM 655 N N . LEU A 1 82 ? -3.191 -0.790 0.804 1.00 81.44 82 LEU A N 1
ATOM 656 C CA . LEU A 1 82 ? -3.409 -2.126 1.346 1.00 81.44 82 LEU A CA 1
ATOM 657 C C . LEU A 1 82 ? -4.416 -2.107 2.504 1.00 81.44 82 LEU A C 1
ATOM 659 O O . LEU A 1 82 ? -4.342 -1.265 3.396 1.00 81.44 82 LEU A O 1
ATOM 663 N N . LEU A 1 83 ? -5.322 -3.084 2.492 1.00 85.81 83 LEU A N 1
ATOM 664 C CA . LEU A 1 83 ? -6.226 -3.363 3.604 1.00 85.81 83 LEU A CA 1
ATOM 665 C C . LEU A 1 83 ? -5.441 -3.775 4.865 1.00 85.81 83 LEU A C 1
ATOM 667 O O . LEU A 1 83 ? -4.300 -4.239 4.754 1.00 85.81 83 LEU A O 1
ATOM 671 N N . PRO A 1 84 ? -6.044 -3.661 6.066 1.00 82.38 84 PRO A N 1
ATOM 672 C CA . PRO A 1 84 ? -5.401 -4.113 7.292 1.00 82.38 84 PRO A CA 1
ATOM 673 C C . PRO A 1 84 ? -5.003 -5.589 7.200 1.00 82.38 84 PRO A C 1
ATOM 675 O O . PRO A 1 84 ? -5.768 -6.444 6.750 1.00 82.38 84 PRO A O 1
ATOM 678 N N . VAL A 1 85 ? -3.802 -5.910 7.675 1.00 85.19 85 VAL A N 1
ATOM 679 C CA . VAL A 1 85 ? -3.358 -7.301 7.774 1.00 85.19 85 VAL A CA 1
ATOM 680 C C . VAL A 1 85 ? -4.027 -7.926 8.990 1.00 85.19 85 VAL A C 1
ATOM 682 O O . VAL A 1 85 ? -3.638 -7.655 10.125 1.00 85.19 85 VAL A O 1
ATOM 685 N N . VAL A 1 86 ? -5.022 -8.781 8.752 1.00 84.19 86 VAL A N 1
ATOM 686 C CA . VAL A 1 86 ? -5.700 -9.538 9.809 1.00 84.19 86 VAL A CA 1
ATOM 687 C C . VAL A 1 86 ? -5.341 -11.020 9.668 1.00 84.19 86 VAL A C 1
ATOM 689 O O . VAL A 1 86 ? -5.912 -11.716 8.822 1.00 84.19 86 VAL A O 1
ATOM 692 N N . PRO A 1 87 ? -4.365 -11.526 10.450 1.00 82.06 87 PRO A N 1
ATOM 693 C CA . PRO A 1 87 ? -3.887 -12.893 10.307 1.00 82.06 87 PRO A CA 1
ATOM 694 C C . PRO A 1 87 ? -5.021 -13.912 10.418 1.00 82.06 87 PRO A C 1
ATOM 696 O O . PRO A 1 87 ? -5.883 -13.808 11.290 1.00 82.06 87 PRO A O 1
ATOM 699 N N . LYS A 1 88 ? -4.980 -14.939 9.563 1.00 85.38 88 LYS A N 1
ATOM 700 C CA . LYS A 1 88 ? -5.921 -16.075 9.564 1.00 85.38 88 LYS A CA 1
ATOM 701 C C . LYS A 1 88 ? -7.390 -15.710 9.283 1.00 85.38 88 LYS A C 1
ATOM 703 O O . LYS A 1 88 ? -8.257 -16.561 9.472 1.00 85.38 88 LYS A O 1
ATOM 708 N N . LYS A 1 89 ? -7.696 -14.488 8.836 1.00 85.50 89 LYS A N 1
ATOM 709 C CA . LYS A 1 89 ? -9.043 -14.113 8.376 1.00 85.50 89 LYS A CA 1
ATOM 710 C C . LYS A 1 89 ? -9.194 -14.311 6.868 1.00 85.50 89 LYS A C 1
ATOM 712 O O . LYS A 1 89 ? -8.214 -14.312 6.126 1.00 85.50 89 LYS A O 1
ATOM 717 N N . SER A 1 90 ? -10.441 -14.488 6.433 1.00 89.38 90 SER A N 1
ATOM 718 C CA . SER A 1 90 ? -10.802 -14.498 5.015 1.00 89.38 90 SER A CA 1
ATOM 719 C C . SER A 1 90 ? -10.741 -13.087 4.418 1.00 89.38 90 SER A C 1
ATOM 721 O O . SER A 1 90 ? -10.600 -12.099 5.145 1.00 89.38 90 SER A O 1
ATOM 723 N N . ARG A 1 91 ? -10.893 -12.981 3.093 1.00 87.38 91 ARG A N 1
ATOM 724 C CA . ARG A 1 91 ? -10.958 -11.691 2.386 1.00 87.38 91 ARG A CA 1
ATOM 725 C C . ARG A 1 91 ? -12.077 -10.809 2.937 1.00 87.38 91 ARG A C 1
ATOM 727 O O . ARG A 1 91 ? -11.868 -9.627 3.181 1.00 87.38 91 ARG A O 1
ATOM 734 N N . GLU A 1 92 ? -13.237 -11.398 3.194 1.00 88.44 92 GLU A N 1
ATOM 735 C CA . GLU A 1 92 ? -14.404 -10.720 3.757 1.00 88.44 92 GLU A CA 1
ATOM 736 C C . GLU A 1 92 ? -14.118 -10.258 5.187 1.00 88.44 92 GLU A C 1
ATOM 738 O O . GLU A 1 92 ? -14.425 -9.123 5.535 1.00 88.44 92 GLU A O 1
ATOM 743 N N . GLY A 1 93 ? -13.468 -11.103 5.996 1.00 82.69 93 GLY A N 1
ATOM 744 C CA . GLY A 1 93 ? -13.063 -10.745 7.356 1.00 82.69 93 GLY A CA 1
ATOM 745 C C . GLY A 1 93 ? -12.078 -9.575 7.397 1.00 82.69 93 GLY A C 1
ATOM 746 O O . GLY A 1 93 ? -12.182 -8.720 8.271 1.00 82.69 93 GLY A O 1
ATOM 747 N N . ILE A 1 94 ? -11.159 -9.497 6.431 1.00 83.69 94 ILE A N 1
ATOM 748 C CA . ILE A 1 94 ? -10.245 -8.356 6.282 1.00 83.69 94 ILE A CA 1
ATOM 749 C C . ILE A 1 94 ? -11.020 -7.082 5.914 1.00 83.69 94 ILE A C 1
ATOM 751 O O . ILE A 1 94 ? -10.774 -6.027 6.495 1.00 83.69 94 ILE A O 1
ATOM 755 N N . VAL A 1 95 ? -11.980 -7.173 4.987 1.00 85.94 95 VAL A N 1
ATOM 756 C CA . VAL A 1 95 ? -12.822 -6.030 4.598 1.00 85.94 95 VAL A CA 1
ATOM 757 C C . VAL A 1 95 ? -13.650 -5.534 5.781 1.00 85.94 95 VAL A C 1
ATOM 759 O O . VAL A 1 95 ? -13.671 -4.333 6.033 1.00 85.94 95 VAL A O 1
ATOM 762 N N . VAL A 1 96 ? -14.289 -6.429 6.539 1.00 82.75 96 VAL A N 1
ATOM 763 C CA . VAL A 1 96 ? -15.078 -6.079 7.736 1.00 82.75 96 VAL A CA 1
ATOM 764 C C . VAL A 1 96 ? -14.229 -5.386 8.804 1.00 82.75 96 VAL A C 1
ATOM 766 O O . VAL A 1 96 ? -14.723 -4.489 9.474 1.00 82.75 96 VAL A O 1
ATOM 769 N N . ALA A 1 97 ? -12.945 -5.729 8.917 1.00 81.31 97 ALA A N 1
ATOM 770 C CA . ALA A 1 97 ? -12.029 -5.074 9.848 1.00 81.31 97 ALA A CA 1
ATOM 771 C C . ALA A 1 97 ? -11.566 -3.671 9.397 1.00 81.31 97 ALA A C 1
ATOM 773 O O . ALA A 1 97 ? -10.870 -2.989 10.148 1.00 81.31 97 ALA A O 1
ATOM 774 N N . SER A 1 98 ? -11.894 -3.234 8.175 1.00 83.06 98 SER A N 1
ATOM 775 C CA . SER A 1 98 ? -11.502 -1.909 7.682 1.00 83.06 98 SER A CA 1
ATOM 776 C C . SER A 1 98 ? -12.305 -0.783 8.343 1.00 83.06 98 SER A C 1
ATOM 778 O O . SER A 1 98 ? -13.484 -0.938 8.657 1.00 83.06 98 SER A O 1
ATOM 780 N N . LEU A 1 99 ? -11.687 0.396 8.490 1.00 83.00 99 LEU A N 1
ATOM 781 C CA . LEU A 1 99 ? -12.341 1.578 9.071 1.00 83.00 99 LEU A CA 1
ATOM 782 C C . LEU A 1 99 ? -13.636 1.944 8.334 1.00 83.00 99 LEU A C 1
ATOM 784 O O . LEU A 1 99 ? -14.613 2.318 8.967 1.00 83.00 99 LEU A O 1
ATOM 788 N N . GLN A 1 100 ? -13.665 1.770 7.010 1.00 83.94 100 GLN A N 1
ATOM 789 C CA . GLN A 1 100 ? -14.834 2.046 6.168 1.00 83.94 100 GLN A CA 1
ATOM 790 C C . GLN A 1 100 ? -16.037 1.132 6.460 1.00 83.94 100 GLN A C 1
ATOM 792 O O . GLN A 1 100 ? -17.136 1.385 5.968 1.00 83.94 100 GLN A O 1
ATOM 797 N N . ARG A 1 101 ? -15.833 0.048 7.218 1.00 84.12 101 ARG A N 1
ATOM 798 C CA . ARG A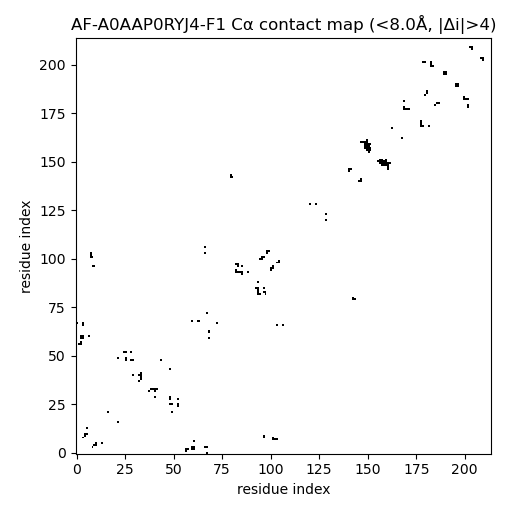 1 101 ? -16.875 -0.889 7.651 1.00 84.12 101 ARG A CA 1
ATOM 799 C C . ARG A 1 101 ? -17.204 -0.777 9.140 1.00 84.12 101 ARG A C 1
ATOM 801 O O . ARG A 1 101 ? -18.134 -1.445 9.574 1.00 84.12 101 ARG A O 1
ATOM 808 N N . SER A 1 102 ? -16.485 0.059 9.891 1.00 82.75 102 SER A N 1
ATOM 809 C CA . SER A 1 102 ? -16.800 0.376 11.286 1.00 82.75 102 SER A CA 1
ATOM 810 C C . SER A 1 102 ? -18.002 1.317 11.367 1.00 82.75 102 SER A C 1
ATOM 812 O O . SER A 1 102 ? -18.185 2.178 10.503 1.00 82.75 102 SER A O 1
ATOM 814 N N . ASP A 1 103 ? -18.764 1.217 12.454 1.00 79.81 103 ASP A N 1
ATOM 815 C CA . ASP A 1 103 ? -19.868 2.132 12.759 1.00 79.81 103 ASP A CA 1
ATOM 816 C C . ASP A 1 103 ? -19.400 3.597 12.857 1.00 79.81 103 ASP A C 1
ATOM 818 O O . ASP A 1 103 ? -20.140 4.512 12.495 1.00 79.81 103 ASP A O 1
ATOM 822 N N . LEU A 1 104 ? -18.129 3.829 13.221 1.00 81.50 104 LEU A N 1
ATOM 823 C CA . LEU A 1 104 ? -17.515 5.164 13.236 1.00 81.50 104 LEU A CA 1
ATOM 824 C C . LEU A 1 104 ? -17.518 5.848 11.873 1.00 81.50 104 LEU A C 1
ATOM 826 O O . LEU A 1 104 ? -17.487 7.077 11.799 1.00 81.50 104 LEU A O 1
ATOM 830 N N . TRP A 1 105 ? -17.523 5.079 10.784 1.00 84.88 105 TRP A N 1
ATOM 831 C CA . TRP A 1 105 ? -17.484 5.653 9.447 1.00 84.88 105 TRP A CA 1
ATOM 832 C C . TRP A 1 105 ? -18.713 6.521 9.163 1.00 84.88 105 TRP A C 1
ATOM 834 O O . TRP A 1 105 ? -18.601 7.517 8.452 1.00 84.88 105 TRP A O 1
ATOM 844 N N . ALA A 1 106 ? -19.863 6.199 9.767 1.00 85.00 106 ALA A N 1
ATOM 845 C CA . ALA A 1 106 ? -21.088 6.985 9.630 1.00 85.00 106 ALA A CA 1
ATOM 846 C C . ALA A 1 106 ? -20.979 8.387 10.259 1.00 85.00 106 ALA A C 1
ATOM 848 O O . ALA A 1 106 ? -21.660 9.311 9.818 1.00 85.00 106 ALA A O 1
ATOM 849 N N . GLU A 1 107 ? -20.105 8.562 11.254 1.00 84.06 107 GLU A N 1
ATOM 850 C CA . GLU A 1 107 ? -19.831 9.853 11.897 1.00 84.06 107 GLU A CA 1
ATOM 851 C C . GLU A 1 107 ? -18.707 10.638 11.189 1.00 84.06 107 GLU A C 1
ATOM 853 O O . GLU A 1 107 ? -18.488 11.826 11.454 1.00 84.06 107 GLU A O 1
ATOM 858 N N . CYS A 1 108 ? -17.985 9.998 10.263 1.00 86.38 108 CYS A N 1
ATOM 859 C CA . CYS A 1 108 ? -16.844 10.595 9.583 1.00 86.38 108 CYS A CA 1
ATOM 860 C C . CYS A 1 108 ? -17.283 11.538 8.455 1.00 86.38 108 CYS A C 1
ATOM 862 O O . CYS A 1 108 ? -18.041 11.178 7.556 1.00 86.38 108 CYS A O 1
ATOM 864 N N . HIS A 1 109 ? -16.711 12.742 8.439 1.00 90.06 109 HIS A N 1
ATOM 865 C CA . HIS A 1 109 ? -16.843 13.665 7.313 1.00 90.06 109 HIS A CA 1
ATOM 866 C C . HIS A 1 109 ? -15.672 13.465 6.347 1.00 90.06 109 HIS A C 1
ATOM 868 O O . HIS A 1 109 ? -14.512 13.657 6.713 1.00 90.06 109 HIS A O 1
ATOM 874 N N . VAL A 1 110 ? -15.967 13.070 5.106 1.00 89.81 110 VAL A N 1
ATOM 875 C CA . VAL A 1 110 ? -14.937 12.719 4.117 1.00 89.81 110 VAL A CA 1
ATOM 876 C C . VAL A 1 110 ? -14.534 13.939 3.292 1.00 89.81 110 VAL A C 1
ATOM 878 O O . VAL A 1 110 ? -15.312 14.440 2.480 1.00 89.81 110 VAL A O 1
ATOM 881 N N . PHE A 1 111 ? -13.277 14.357 3.433 1.00 91.25 111 PHE A N 1
ATOM 882 C CA . PHE A 1 111 ? -12.639 15.346 2.564 1.00 91.25 111 PHE A CA 1
ATOM 883 C C . PHE A 1 111 ? -11.716 14.639 1.569 1.00 91.25 111 PHE A C 1
ATOM 885 O O . PHE A 1 111 ? -10.885 13.821 1.956 1.00 91.25 111 PHE A O 1
ATOM 892 N N . ARG A 1 112 ? -11.856 14.948 0.276 1.00 89.44 112 ARG A N 1
ATOM 893 C CA . ARG A 1 112 ? -11.032 14.360 -0.788 1.00 89.44 112 ARG A CA 1
ATOM 894 C C . ARG A 1 112 ? -10.009 15.373 -1.284 1.00 89.44 112 ARG A C 1
ATOM 896 O O . ARG A 1 112 ? -10.382 16.452 -1.734 1.00 89.44 112 ARG A O 1
ATOM 903 N N . LEU A 1 113 ? -8.734 15.000 -1.243 1.00 88.69 113 LEU A N 1
ATOM 904 C CA . LEU A 1 113 ? -7.660 15.744 -1.898 1.00 88.69 113 LEU A CA 1
ATOM 905 C C . LEU A 1 113 ? -7.504 15.227 -3.331 1.00 88.69 113 LEU A C 1
ATOM 907 O O . LEU A 1 113 ? -7.295 14.034 -3.537 1.00 88.69 113 LEU A O 1
ATOM 911 N N . THR A 1 114 ? -7.616 16.117 -4.314 1.00 85.06 114 THR A N 1
ATOM 912 C CA . THR A 1 114 ? -7.576 15.768 -5.747 1.00 85.06 114 THR A CA 1
ATOM 913 C C . THR A 1 114 ? -6.274 16.175 -6.434 1.00 85.06 114 THR A C 1
ATOM 915 O O . THR A 1 114 ? -5.957 15.657 -7.500 1.00 85.06 114 THR A O 1
ATOM 918 N N . THR A 1 115 ? -5.492 17.065 -5.821 1.00 83.12 115 THR A N 1
ATOM 919 C CA . THR A 1 115 ? -4.231 17.561 -6.386 1.00 83.12 115 THR A CA 1
ATOM 920 C C . THR A 1 115 ? -3.044 16.756 -5.862 1.00 83.12 115 THR A C 1
ATOM 922 O O . THR A 1 115 ? -2.750 16.773 -4.666 1.00 83.12 115 THR A O 1
ATOM 925 N N . ASN A 1 116 ? -2.316 16.083 -6.757 1.00 79.75 116 ASN A N 1
ATOM 926 C CA . ASN A 1 116 ? -1.078 15.384 -6.414 1.00 79.75 116 ASN A CA 1
ATOM 927 C C . ASN A 1 116 ? 0.107 16.362 -6.400 1.00 79.75 116 ASN A C 1
ATOM 929 O O . ASN A 1 116 ? 0.614 16.750 -7.445 1.00 79.75 116 ASN A O 1
ATOM 933 N N . MET A 1 117 ? 0.573 16.733 -5.207 1.00 82.44 117 MET A N 1
ATOM 934 C CA . MET A 1 117 ? 1.707 17.655 -5.044 1.00 82.44 117 MET A CA 1
ATOM 935 C C . MET A 1 117 ? 3.086 16.987 -5.183 1.00 82.44 117 MET A C 1
ATOM 937 O O . MET A 1 117 ? 4.094 17.685 -5.215 1.00 82.44 117 MET A O 1
ATOM 941 N N . ARG A 1 118 ? 3.165 15.647 -5.211 1.00 74.25 118 ARG A N 1
ATOM 942 C CA . ARG A 1 118 ? 4.440 14.921 -5.373 1.00 74.25 118 ARG A CA 1
ATOM 943 C C . ARG A 1 118 ? 4.885 14.907 -6.834 1.00 74.25 118 ARG A C 1
ATOM 945 O O . ARG A 1 118 ? 6.079 14.896 -7.116 1.00 74.25 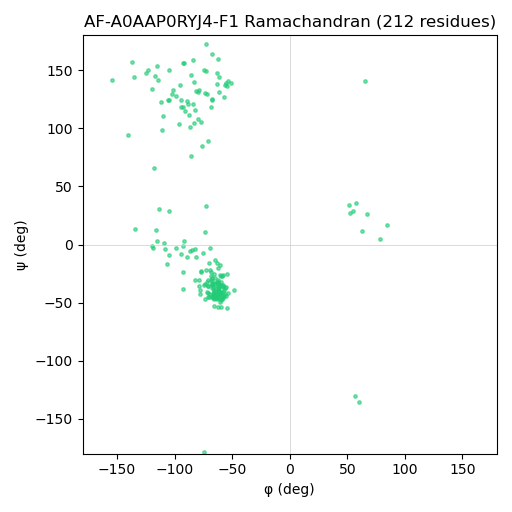118 ARG A O 1
ATOM 952 N N . VAL A 1 119 ? 3.923 14.920 -7.748 1.00 70.75 119 VAL A N 1
ATOM 953 C CA . VAL A 1 119 ? 4.155 15.034 -9.186 1.00 70.75 119 VAL A CA 1
ATOM 954 C C . VAL A 1 119 ? 4.266 16.520 -9.532 1.00 70.75 119 VAL A C 1
ATOM 956 O O . VAL A 1 119 ? 3.330 17.150 -10.013 1.00 70.75 119 VAL A O 1
ATOM 959 N N . SER A 1 120 ? 5.415 17.114 -9.217 1.00 61.91 120 SER A N 1
ATOM 960 C CA . SER A 1 120 ? 5.714 18.498 -9.591 1.00 61.91 120 SER A CA 1
ATOM 961 C C . SER A 1 120 ? 6.159 18.549 -11.053 1.00 61.91 120 SER A C 1
ATOM 963 O O . SER A 1 120 ? 7.265 18.132 -11.384 1.00 61.91 120 SER A O 1
ATOM 965 N N . LEU A 1 121 ? 5.305 19.086 -11.927 1.00 63.12 121 LEU A N 1
ATOM 966 C CA . LEU A 1 121 ? 5.499 19.197 -13.383 1.00 63.12 121 LEU A CA 1
ATOM 967 C C . LEU A 1 121 ? 6.534 20.271 -13.807 1.00 63.12 121 LEU A C 1
ATOM 969 O O . LEU A 1 121 ? 6.368 20.931 -14.835 1.00 63.12 121 LEU A O 1
ATOM 973 N N . GLY A 1 122 ? 7.581 20.510 -13.014 1.00 69.31 122 GLY A N 1
ATOM 974 C CA . GLY A 1 122 ? 8.608 21.502 -13.344 1.00 69.31 122 GLY A CA 1
ATOM 975 C C . GLY A 1 122 ? 9.504 21.032 -14.496 1.00 69.31 122 GLY A C 1
ATOM 976 O O . GLY A 1 122 ? 10.045 19.935 -14.433 1.00 69.31 122 GLY A O 1
ATOM 977 N N . ASN A 1 123 ? 9.686 21.870 -15.525 1.00 72.12 123 ASN A N 1
ATOM 978 C CA . ASN A 1 123 ? 10.566 21.642 -16.687 1.00 72.12 123 ASN A CA 1
ATOM 979 C C . ASN A 1 123 ? 10.339 20.333 -17.480 1.00 72.12 123 ASN A C 1
ATOM 981 O O . ASN A 1 123 ? 11.277 19.821 -18.090 1.00 72.12 123 ASN A O 1
ATOM 985 N N . LEU A 1 124 ? 9.116 19.796 -17.510 1.00 77.81 124 LEU A N 1
ATOM 986 C CA . LEU A 1 124 ? 8.766 18.673 -18.393 1.00 77.81 124 LEU A CA 1
ATOM 987 C C . LEU A 1 124 ? 8.358 19.168 -19.786 1.00 77.81 124 LEU A C 1
ATOM 989 O O . LEU A 1 124 ? 7.715 20.217 -19.902 1.00 77.81 124 LEU A O 1
ATOM 993 N N . THR A 1 125 ? 8.689 18.396 -20.826 1.00 86.44 125 THR A N 1
ATOM 994 C CA . THR A 1 125 ? 8.115 18.604 -22.164 1.00 86.44 125 THR A CA 1
ATOM 995 C C . THR A 1 125 ? 6.623 18.273 -22.149 1.00 86.44 125 THR A C 1
ATOM 997 O O . THR A 1 125 ? 6.120 17.637 -21.215 1.00 86.44 125 THR A O 1
ATOM 1000 N N . ASP A 1 126 ? 5.897 18.713 -23.174 1.00 86.69 126 ASP A N 1
ATOM 1001 C CA . ASP A 1 126 ? 4.462 18.441 -23.277 1.00 86.69 126 ASP A CA 1
ATOM 1002 C C . ASP A 1 126 ? 4.178 16.934 -23.401 1.00 86.69 126 ASP A C 1
ATOM 1004 O O . ASP A 1 126 ? 3.193 16.446 -22.847 1.00 86.69 126 ASP A O 1
ATOM 1008 N N . GLU A 1 127 ? 5.076 16.176 -24.036 1.00 88.69 127 GLU A N 1
ATOM 1009 C CA . GLU A 1 127 ? 4.987 14.718 -24.154 1.00 88.69 127 GLU A CA 1
ATOM 1010 C C . GLU A 1 127 ? 5.132 14.028 -22.793 1.00 88.69 127 GLU A C 1
ATOM 1012 O O . GLU A 1 127 ? 4.246 13.274 -22.395 1.00 88.69 127 GLU A O 1
ATOM 1017 N N . THR A 1 128 ? 6.193 14.330 -22.034 1.00 86.69 128 THR A N 1
ATOM 1018 C CA . THR A 1 128 ? 6.402 13.720 -20.709 1.00 86.69 128 THR A CA 1
ATOM 1019 C C . THR A 1 128 ? 5.307 14.125 -19.726 1.00 86.69 128 THR A C 1
ATOM 1021 O O . THR A 1 128 ? 4.907 13.329 -18.878 1.00 86.69 128 THR A O 1
ATOM 1024 N N . ARG A 1 129 ? 4.775 15.352 -19.836 1.00 85.62 129 ARG A N 1
ATOM 1025 C CA . ARG A 1 129 ? 3.620 15.773 -19.032 1.00 85.62 129 ARG A CA 1
ATOM 1026 C C . ARG A 1 129 ? 2.417 14.876 -19.299 1.00 85.62 129 ARG A C 1
ATOM 1028 O O . ARG A 1 129 ? 1.807 14.397 -18.348 1.00 85.62 129 ARG A O 1
ATOM 1035 N N . LYS A 1 130 ? 2.115 14.622 -20.571 1.00 87.56 130 LYS A N 1
ATOM 1036 C CA . LYS A 1 130 ? 0.999 13.764 -20.962 1.00 87.56 130 LYS A CA 1
ATOM 1037 C C . LYS A 1 130 ? 1.178 12.324 -20.476 1.00 87.56 130 LYS A C 1
ATOM 1039 O O . LYS A 1 130 ? 0.243 11.766 -19.921 1.00 87.56 130 LYS A O 1
ATOM 1044 N N . GLU A 1 131 ? 2.372 11.747 -20.610 1.00 89.06 131 GLU A N 1
ATOM 1045 C CA . GLU A 1 131 ? 2.667 10.394 -20.104 1.00 89.06 131 GLU A CA 1
ATOM 1046 C C . GLU A 1 131 ? 2.432 10.283 -18.591 1.00 89.06 131 GLU A C 1
ATOM 1048 O O . GLU A 1 131 ? 1.809 9.337 -18.107 1.00 89.06 131 GLU A O 1
ATOM 1053 N N . VAL A 1 132 ? 2.887 11.285 -17.835 1.00 87.81 132 VAL A N 1
ATOM 1054 C CA . VAL A 1 132 ? 2.692 11.351 -16.383 1.00 87.81 132 VAL A CA 1
ATOM 1055 C C . VAL A 1 132 ? 1.214 11.507 -16.016 1.00 87.81 132 VAL A C 1
ATOM 1057 O O . VAL A 1 132 ? 0.760 10.882 -15.054 1.00 87.81 132 VAL A O 1
ATOM 1060 N N . GLU A 1 133 ? 0.459 12.320 -16.754 1.00 87.44 133 GLU A N 1
ATOM 1061 C CA . GLU A 1 133 ? -0.988 12.488 -16.572 1.00 87.44 133 GLU A CA 1
ATOM 1062 C C . GLU A 1 133 ? -1.753 11.195 -16.883 1.00 87.44 133 GLU A C 1
ATOM 1064 O O . GLU A 1 133 ? -2.579 10.770 -16.071 1.00 87.44 133 GLU A O 1
ATOM 1069 N N . ASP A 1 134 ? -1.435 10.532 -17.997 1.00 90.25 134 ASP A N 1
ATOM 1070 C CA . ASP A 1 134 ? -2.055 9.276 -18.426 1.00 90.25 134 ASP A CA 1
ATOM 1071 C C . ASP A 1 134 ? -1.786 8.158 -17.405 1.00 90.25 134 ASP A C 1
ATOM 1073 O O . ASP A 1 134 ? -2.717 7.476 -16.962 1.00 90.25 134 ASP A O 1
ATOM 1077 N N . PHE A 1 135 ? -0.539 8.021 -16.939 1.00 90.75 135 PHE A N 1
ATOM 1078 C CA . PHE A 1 135 ? -0.183 7.073 -15.881 1.00 90.75 135 PHE A CA 1
ATOM 1079 C C . PHE A 1 135 ? -0.877 7.398 -14.551 1.00 90.75 135 PHE A C 1
ATOM 1081 O O . PHE A 1 135 ? -1.425 6.507 -13.897 1.00 90.75 135 PHE A O 1
ATOM 1088 N N . SER A 1 136 ? -0.894 8.677 -14.155 1.00 89.94 136 SER A N 1
ATOM 1089 C CA . SER A 1 136 ? -1.548 9.128 -12.918 1.00 89.94 136 SER A CA 1
ATOM 1090 C C . SER A 1 136 ? -3.046 8.850 -12.946 1.00 89.94 136 SER A C 1
ATOM 1092 O O . SER A 1 136 ? -3.615 8.419 -11.945 1.00 89.94 136 SER A O 1
ATOM 1094 N N . LYS A 1 137 ? -3.695 9.060 -14.092 1.00 90.19 137 LYS A N 1
ATOM 1095 C CA . LYS A 1 137 ? -5.100 8.716 -14.266 1.00 90.19 137 LYS A CA 1
ATOM 1096 C C . LYS A 1 137 ? -5.311 7.207 -14.187 1.00 90.19 137 LYS A C 1
ATOM 1098 O O . LYS A 1 137 ? -6.200 6.764 -13.466 1.00 90.19 137 LYS A O 1
ATOM 1103 N N . TRP A 1 138 ? -4.490 6.425 -14.886 1.00 92.69 138 TRP A N 1
ATOM 1104 C CA . TRP A 1 138 ? -4.616 4.972 -14.894 1.00 92.69 138 TRP A CA 1
ATOM 1105 C C . TRP A 1 138 ? -4.493 4.377 -13.485 1.00 92.69 138 TRP A C 1
ATOM 1107 O O . TRP A 1 138 ? -5.353 3.597 -13.083 1.00 92.69 138 TRP A O 1
ATOM 1117 N N . ILE A 1 139 ? -3.493 4.787 -12.693 1.00 91.50 139 ILE A N 1
ATOM 1118 C CA . ILE A 1 139 ? -3.315 4.265 -11.328 1.00 91.50 139 ILE A CA 1
ATOM 1119 C C . ILE A 1 139 ? -4.448 4.691 -10.378 1.00 91.50 139 ILE A C 1
ATOM 1121 O O . ILE A 1 139 ? -4.817 3.932 -9.481 1.00 91.50 139 ILE A O 1
ATOM 1125 N N . LEU A 1 140 ? -5.038 5.875 -10.583 1.00 90.88 140 LEU A N 1
ATOM 1126 C CA . LEU A 1 140 ? -6.229 6.305 -9.844 1.00 90.88 140 LEU A CA 1
ATOM 1127 C C . LEU A 1 140 ? -7.443 5.446 -10.206 1.00 90.88 140 LEU A C 1
ATOM 1129 O O . LEU A 1 140 ? -8.116 4.956 -9.304 1.00 90.88 140 LEU A O 1
ATOM 1133 N N . ASP A 1 141 ? -7.671 5.193 -11.497 1.00 92.62 141 ASP A N 1
ATOM 1134 C CA . ASP A 1 141 ? -8.771 4.346 -11.967 1.00 92.62 141 ASP A CA 1
ATOM 1135 C C . ASP A 1 141 ? -8.628 2.893 -11.458 1.00 92.62 141 ASP A C 1
ATOM 1137 O O . ASP A 1 141 ? -9.638 2.236 -11.188 1.00 92.62 141 ASP A O 1
ATOM 1141 N N . VAL A 1 142 ? -7.392 2.392 -11.278 1.00 92.12 142 VAL A N 1
ATOM 1142 C CA . VAL A 1 142 ? -7.115 1.114 -10.587 1.00 92.12 142 VAL A CA 1
ATOM 1143 C C . VAL A 1 142 ? -7.583 1.183 -9.132 1.00 92.12 142 VAL A C 1
ATOM 1145 O O . VAL A 1 142 ? -8.344 0.323 -8.693 1.00 92.12 142 VAL A O 1
ATOM 1148 N N . GLY A 1 143 ? -7.128 2.191 -8.382 1.00 89.75 143 GLY A N 1
ATOM 1149 C CA . GLY A 1 143 ? -7.425 2.327 -6.954 1.00 89.75 143 GLY A CA 1
ATOM 1150 C C . GLY A 1 143 ? -8.907 2.568 -6.656 1.00 89.75 143 GLY A C 1
ATOM 1151 O O . GLY A 1 143 ? -9.419 2.067 -5.659 1.00 89.75 143 GLY A O 1
ATOM 1152 N N . ASP A 1 144 ? -9.605 3.285 -7.536 1.00 89.00 144 ASP A N 1
ATOM 1153 C CA . ASP A 1 144 ? -11.039 3.565 -7.421 1.00 89.00 144 ASP A CA 1
ATOM 1154 C C . ASP A 1 144 ? -11.918 2.406 -7.937 1.00 89.00 144 ASP A C 1
ATOM 1156 O O . ASP A 1 144 ? -13.145 2.469 -7.842 1.00 89.00 144 ASP A O 1
ATOM 1160 N N . GLY A 1 145 ? -11.317 1.341 -8.485 1.00 89.50 145 GLY A N 1
ATOM 1161 C CA . GLY A 1 145 ? -12.044 0.187 -9.021 1.00 89.50 145 GLY A CA 1
ATOM 1162 C C . GLY A 1 145 ? -12.870 0.507 -10.272 1.00 89.50 145 GLY A C 1
ATOM 1163 O O . GLY A 1 145 ? -13.880 -0.145 -10.526 1.00 89.50 145 GLY A O 1
ATOM 1164 N N . ILE A 1 146 ? -12.464 1.522 -11.040 1.00 92.44 146 ILE A N 1
ATOM 1165 C CA . ILE A 1 146 ? -13.157 1.987 -12.253 1.00 92.44 146 ILE A CA 1
ATOM 1166 C C . ILE A 1 146 ? -12.784 1.124 -13.462 1.00 92.44 146 ILE A C 1
ATOM 1168 O O . ILE A 1 146 ? -13.586 0.964 -14.386 1.00 92.44 146 ILE A O 1
ATOM 1172 N N . LEU A 1 147 ? -11.562 0.580 -13.481 1.00 92.94 147 LEU A N 1
ATOM 1173 C CA . LEU A 1 147 ? -11.100 -0.224 -14.608 1.00 92.94 147 LEU A CA 1
ATOM 1174 C C . LEU A 1 147 ? -11.971 -1.474 -14.815 1.00 92.94 147 LEU A C 1
ATOM 1176 O O . LEU A 1 147 ? -12.382 -2.108 -13.840 1.00 92.94 147 LEU A O 1
ATOM 1180 N N . PRO A 1 148 ? -12.203 -1.885 -16.077 1.00 90.62 148 PRO A N 1
ATOM 1181 C CA . PRO A 1 148 ? -12.938 -3.105 -16.368 1.00 90.62 148 PRO A CA 1
ATOM 1182 C C . PRO A 1 148 ? -12.277 -4.314 -15.712 1.00 90.62 148 PRO A C 1
ATOM 1184 O O . PRO A 1 148 ? -11.092 -4.578 -15.937 1.00 90.62 148 PRO A O 1
ATOM 1187 N N . SER A 1 149 ? -13.062 -5.071 -14.949 1.00 90.12 149 SER A N 1
ATOM 1188 C CA . SER A 1 149 ? -12.618 -6.355 -14.435 1.00 90.12 149 SER A CA 1
ATOM 1189 C C . SER A 1 149 ? -12.769 -7.432 -15.507 1.00 90.12 149 SER A C 1
ATOM 1191 O O . SER A 1 149 ? -13.791 -7.553 -16.187 1.00 90.12 149 SER A O 1
ATOM 1193 N N . LEU A 1 150 ? -11.708 -8.207 -15.683 1.00 90.50 150 LEU A N 1
ATOM 1194 C CA . LEU A 1 150 ? -11.587 -9.237 -16.701 1.00 90.50 150 LEU A CA 1
ATOM 1195 C C . LEU A 1 150 ? -11.498 -10.612 -16.031 1.00 90.50 150 LEU A C 1
ATOM 1197 O O . LEU A 1 150 ? -10.835 -10.746 -14.997 1.00 90.50 150 LEU A O 1
ATOM 1201 N N . PRO A 1 151 ? -12.132 -11.646 -16.600 1.00 89.56 151 PRO A N 1
ATOM 1202 C CA . PRO A 1 151 ? -11.880 -13.019 -16.199 1.00 89.56 151 PRO A CA 1
ATOM 1203 C C . PRO A 1 151 ? -10.638 -13.559 -16.929 1.00 89.56 151 PRO A C 1
ATOM 1205 O O . PRO A 1 151 ? -10.452 -13.314 -18.121 1.00 89.56 151 PRO A O 1
ATOM 1208 N N . LEU A 1 152 ? -9.786 -14.325 -16.238 1.00 85.19 152 LEU A N 1
ATOM 1209 C CA . LEU A 1 152 ? -8.650 -15.016 -16.882 1.00 85.19 152 LEU A CA 1
ATOM 1210 C C . LEU A 1 152 ? -9.060 -16.268 -17.662 1.00 85.19 152 LEU A C 1
ATOM 1212 O O . LEU A 1 152 ? -8.335 -16.727 -18.541 1.00 85.19 152 LEU A O 1
ATOM 1216 N N . SER A 1 153 ? -10.196 -16.858 -17.311 1.00 86.38 153 SER A N 1
ATOM 1217 C CA . SER A 1 153 ? -10.730 -18.059 -17.942 1.00 86.38 153 SER A CA 1
ATOM 1218 C C . SER A 1 153 ? -12.229 -17.892 -18.158 1.00 86.38 153 SER A C 1
ATOM 1220 O O . SER A 1 153 ? -12.869 -17.105 -17.467 1.00 86.38 153 SER A O 1
ATOM 1222 N N . ALA A 1 154 ? -12.807 -18.639 -19.101 1.00 82.69 154 ALA A N 1
ATOM 1223 C CA . ALA A 1 154 ? -14.219 -18.500 -19.476 1.00 82.69 154 ALA A CA 1
ATOM 1224 C C . ALA A 1 154 ? -15.205 -18.629 -18.294 1.00 82.69 154 ALA A C 1
ATOM 1226 O O . ALA A 1 154 ? -16.291 -18.063 -18.346 1.00 82.69 154 ALA A O 1
ATOM 1227 N N . ASN A 1 155 ? -14.805 -19.331 -17.227 1.00 83.62 155 ASN A N 1
ATOM 1228 C CA . ASN A 1 155 ? -15.610 -19.565 -16.026 1.00 83.62 155 ASN A CA 1
ATOM 1229 C C . ASN A 1 155 ? -14.989 -18.933 -14.762 1.00 83.62 155 ASN A C 1
ATOM 1231 O O . ASN A 1 155 ? -15.354 -19.306 -13.648 1.00 83.62 155 ASN A O 1
ATOM 1235 N N . GLY A 1 156 ? -13.992 -18.060 -14.918 1.00 82.19 156 GLY A N 1
ATOM 1236 C CA . GLY A 1 156 ? -13.290 -17.423 -13.807 1.00 82.19 156 GLY A CA 1
ATOM 1237 C C . GLY A 1 156 ? -14.017 -16.190 -13.279 1.00 82.19 156 GLY A C 1
ATOM 1238 O O . GLY A 1 156 ? -14.807 -15.565 -13.983 1.00 82.19 156 GLY A O 1
ATOM 1239 N N . GLU A 1 157 ? -13.712 -15.808 -12.040 1.00 84.31 157 GLU A N 1
ATOM 1240 C CA . GLU A 1 157 ? -14.139 -14.516 -11.506 1.00 84.31 157 GLU A CA 1
ATOM 1241 C C . GLU A 1 157 ? -13.506 -13.366 -12.300 1.00 84.31 157 GLU A C 1
ATOM 1243 O O . GLU A 1 157 ? -12.312 -13.389 -12.614 1.00 84.31 157 GLU A O 1
ATOM 1248 N N . SER A 1 158 ? -14.295 -12.329 -12.580 1.00 86.31 158 SER A N 1
ATOM 1249 C CA . SER A 1 158 ? -13.792 -11.082 -13.155 1.00 86.31 158 SER A CA 1
ATOM 1250 C C . SER A 1 158 ? -13.087 -10.264 -12.076 1.00 86.31 158 SER A C 1
ATOM 1252 O O . SER A 1 158 ? -13.694 -9.410 -11.430 1.00 86.31 158 SER A O 1
ATOM 1254 N N . ASN A 1 159 ? -11.809 -10.556 -11.852 1.00 87.19 159 ASN A N 1
ATOM 1255 C CA . ASN A 1 159 ? -10.977 -9.911 -10.834 1.00 87.19 159 ASN A CA 1
ATOM 1256 C C . ASN A 1 159 ? -9.580 -9.511 -11.344 1.00 87.19 159 ASN A C 1
ATOM 1258 O O . ASN A 1 159 ? -8.717 -9.151 -10.545 1.00 87.19 159 ASN A O 1
ATOM 1262 N N . TRP A 1 160 ? -9.369 -9.527 -12.664 1.00 91.19 160 TRP A N 1
ATOM 1263 C CA . TRP A 1 160 ? -8.125 -9.092 -13.297 1.00 91.19 160 TRP A CA 1
ATOM 1264 C C . TRP A 1 160 ? -8.274 -7.736 -13.962 1.00 91.19 160 TRP A C 1
ATOM 1266 O O . TRP A 1 160 ? -9.339 -7.390 -14.466 1.00 91.19 160 TRP A O 1
ATOM 1276 N N . ILE A 1 161 ? -7.175 -6.995 -14.018 1.00 92.69 161 ILE A N 1
ATOM 1277 C CA . ILE A 1 161 ? -7.066 -5.755 -14.783 1.00 92.69 161 ILE A CA 1
ATOM 1278 C C . ILE A 1 161 ? -6.047 -5.937 -15.901 1.00 92.69 161 ILE A C 1
ATOM 1280 O O . ILE A 1 161 ? -5.114 -6.736 -15.796 1.00 92.69 161 ILE A O 1
ATOM 1284 N N . ARG A 1 162 ? -6.207 -5.170 -16.978 1.00 91.31 162 ARG A N 1
ATOM 1285 C CA . ARG A 1 162 ? -5.208 -5.110 -18.041 1.00 91.31 162 ARG A CA 1
ATOM 1286 C C . ARG A 1 162 ? -4.182 -4.027 -17.723 1.00 91.31 162 ARG A C 1
ATOM 1288 O O . ARG A 1 162 ? -4.538 -2.855 -17.627 1.00 91.31 162 ARG A O 1
ATOM 1295 N N . ILE A 1 163 ? -2.917 -4.423 -17.617 1.00 92.81 163 ILE A N 1
ATOM 1296 C CA . ILE A 1 163 ? -1.795 -3.486 -17.520 1.00 92.81 163 ILE A CA 1
ATOM 1297 C C . ILE A 1 163 ? -1.478 -2.944 -18.932 1.00 92.81 163 ILE A C 1
ATOM 1299 O O . ILE A 1 163 ? -1.442 -3.736 -19.882 1.00 92.81 163 ILE A O 1
ATOM 1303 N N . PRO A 1 164 ? -1.295 -1.621 -19.100 1.00 92.62 164 PRO A N 1
ATOM 1304 C CA . PRO A 1 164 ? -0.859 -1.004 -20.351 1.00 92.62 164 PRO A CA 1
ATOM 1305 C C . PRO A 1 164 ? 0.442 -1.615 -20.889 1.00 92.62 164 PRO A C 1
ATOM 1307 O O . PRO A 1 164 ? 1.350 -1.939 -20.130 1.00 92.62 164 PRO A O 1
ATOM 1310 N N . ASN A 1 165 ? 0.533 -1.792 -22.211 1.00 91.25 165 ASN A N 1
ATOM 1311 C CA . ASN A 1 165 ? 1.652 -2.505 -22.846 1.00 91.25 165 ASN A CA 1
ATOM 1312 C C . ASN A 1 165 ? 3.008 -1.803 -22.672 1.00 91.25 165 ASN A C 1
ATOM 1314 O O . ASN A 1 165 ? 4.040 -2.463 -22.706 1.00 91.25 165 ASN A O 1
ATOM 1318 N N . ASP A 1 166 ? 2.993 -0.484 -22.543 1.00 89.62 166 ASP A N 1
ATOM 1319 C CA . ASP A 1 166 ? 4.136 0.391 -22.281 1.00 89.62 166 ASP A CA 1
ATOM 1320 C C . ASP A 1 166 ? 4.712 0.213 -20.869 1.00 89.62 166 ASP A C 1
ATOM 1322 O O . ASP A 1 166 ? 5.890 0.480 -20.657 1.00 89.62 166 ASP A O 1
ATOM 1326 N N . LEU A 1 167 ? 3.921 -0.318 -19.931 1.00 90.19 167 LEU A N 1
ATOM 1327 C CA . LEU A 1 167 ? 4.357 -0.642 -18.570 1.00 90.19 167 LEU A CA 1
ATOM 1328 C C . LEU A 1 167 ? 4.833 -2.099 -18.422 1.00 90.19 167 LEU A C 1
ATOM 1330 O O . LEU A 1 167 ? 5.194 -2.521 -17.325 1.00 90.19 167 LEU A O 1
ATOM 1334 N N . LEU A 1 168 ? 4.786 -2.895 -19.497 1.00 91.50 168 LEU A N 1
ATOM 1335 C CA . LEU A 1 168 ? 5.121 -4.318 -19.463 1.00 91.50 168 LEU A CA 1
ATOM 1336 C C . LEU A 1 168 ? 6.547 -4.584 -19.944 1.00 91.50 168 LEU A C 1
ATOM 1338 O O . LEU A 1 168 ? 6.906 -4.285 -21.083 1.00 91.50 168 LEU A O 1
ATOM 1342 N N . ILE A 1 169 ? 7.305 -5.307 -19.122 1.00 91.19 169 ILE A N 1
ATOM 1343 C CA . ILE A 1 169 ? 8.543 -5.962 -19.546 1.00 91.19 169 ILE A CA 1
ATOM 1344 C C . ILE A 1 169 ? 8.169 -7.303 -20.181 1.00 91.19 169 ILE A C 1
ATOM 1346 O O . ILE A 1 169 ? 7.515 -8.148 -19.566 1.00 91.19 169 ILE A O 1
ATOM 1350 N N . LYS A 1 170 ? 8.545 -7.493 -21.447 1.00 89.00 170 LYS A N 1
ATOM 1351 C CA . LYS A 1 170 ? 8.191 -8.694 -22.212 1.00 89.00 170 LYS A CA 1
ATOM 1352 C C . LYS A 1 170 ? 9.158 -9.826 -21.898 1.00 89.00 170 LYS A C 1
ATOM 1354 O O . LYS A 1 170 ? 10.332 -9.750 -22.257 1.00 89.00 170 LYS A O 1
ATOM 1359 N N . ASP A 1 171 ? 8.646 -10.896 -21.300 1.00 85.50 171 ASP A N 1
ATOM 1360 C CA . ASP A 1 171 ? 9.427 -12.113 -21.112 1.00 85.50 171 ASP A CA 1
ATOM 1361 C C . ASP A 1 171 ? 9.721 -12.777 -22.466 1.00 85.50 171 ASP A C 1
ATOM 1363 O O . ASP A 1 171 ? 8.823 -13.061 -23.260 1.00 85.50 171 ASP A O 1
ATOM 1367 N N . GLN A 1 172 ? 11.004 -13.017 -22.724 1.00 84.88 172 GLN A N 1
ATOM 1368 C CA . GLN A 1 172 ? 11.504 -13.733 -23.898 1.00 84.88 172 GLN A CA 1
ATOM 1369 C C . GLN A 1 172 ? 11.953 -15.158 -23.528 1.00 84.88 172 GLN A C 1
ATOM 1371 O O . GLN A 1 172 ? 12.871 -15.703 -24.135 1.00 84.88 172 GLN A O 1
ATOM 1376 N N . GLY A 1 173 ? 11.339 -15.748 -22.497 1.00 86.81 173 GLY A N 1
ATOM 1377 C CA . GLY A 1 173 ? 11.648 -17.084 -21.986 1.00 86.81 173 GLY A CA 1
ATOM 1378 C C . GLY A 1 173 ? 12.808 -17.123 -20.988 1.00 86.81 173 GLY A C 1
ATOM 1379 O O . GLY A 1 173 ? 13.360 -18.194 -20.750 1.00 86.81 173 GLY A O 1
ATOM 1380 N N . ARG A 1 174 ? 13.199 -15.975 -20.416 1.00 89.88 174 ARG A N 1
ATOM 1381 C CA . ARG A 1 174 ? 14.248 -15.893 -19.376 1.00 89.88 174 ARG A CA 1
ATOM 1382 C C . ARG A 1 174 ? 13.672 -15.555 -17.996 1.00 89.88 174 ARG A C 1
ATOM 1384 O O . ARG A 1 174 ? 14.431 -15.445 -17.035 1.00 89.88 174 ARG A O 1
ATOM 1391 N N . GLY A 1 175 ? 12.350 -15.401 -17.895 1.00 89.31 175 GLY A N 1
ATOM 1392 C CA . GLY A 1 175 ? 11.638 -15.190 -16.640 1.00 89.31 175 GLY A CA 1
ATOM 1393 C C . GLY A 1 175 ? 12.166 -13.974 -15.883 1.00 89.31 175 GLY A C 1
ATOM 1394 O O . GLY A 1 175 ? 12.341 -12.896 -16.455 1.00 89.31 175 GLY A O 1
ATOM 1395 N N . ILE A 1 176 ? 12.466 -14.164 -14.596 1.00 90.00 176 ILE A N 1
ATOM 1396 C CA . ILE A 1 176 ? 12.937 -13.097 -13.703 1.00 90.00 176 ILE A CA 1
ATOM 1397 C C . ILE A 1 176 ? 14.250 -12.452 -14.167 1.00 90.00 176 ILE A C 1
ATOM 1399 O O . ILE A 1 176 ? 14.467 -11.271 -13.914 1.00 90.00 176 ILE A O 1
ATOM 1403 N N . GLN A 1 177 ? 15.093 -13.170 -14.918 1.00 90.94 177 GLN A N 1
ATOM 1404 C CA . GLN A 1 177 ? 16.351 -12.611 -15.411 1.00 90.94 177 GLN A CA 1
ATOM 1405 C C . GLN A 1 177 ? 16.117 -11.422 -16.352 1.00 90.94 177 GLN A C 1
ATOM 1407 O O . GLN A 1 177 ? 16.901 -10.481 -16.336 1.00 90.94 177 GLN A O 1
ATOM 1412 N N . VAL A 1 178 ? 15.024 -11.422 -17.131 1.00 93.56 178 VAL A N 1
ATOM 1413 C CA . VAL A 1 178 ? 14.670 -10.262 -17.970 1.00 93.56 178 VAL A CA 1
ATOM 1414 C C . VAL A 1 178 ? 14.405 -9.036 -17.100 1.00 93.56 178 VAL A C 1
ATOM 1416 O O . VAL A 1 178 ? 14.867 -7.951 -17.431 1.00 93.56 178 VAL A O 1
ATOM 1419 N N . LEU A 1 179 ? 13.700 -9.215 -15.979 1.00 92.38 179 LEU A N 1
ATOM 1420 C CA . LEU A 1 179 ? 13.391 -8.136 -15.043 1.00 92.38 179 LEU A CA 1
ATOM 1421 C C . LEU A 1 179 ? 14.656 -7.608 -14.356 1.00 92.38 179 LEU A C 1
ATOM 1423 O O . LEU A 1 179 ? 14.823 -6.399 -14.234 1.00 92.38 179 LEU A O 1
ATOM 1427 N N . ILE A 1 180 ? 15.558 -8.501 -13.936 1.00 92.62 180 ILE A N 1
ATOM 1428 C CA . ILE A 1 180 ? 16.832 -8.116 -13.314 1.00 92.62 180 ILE A CA 1
ATOM 1429 C C . ILE A 1 180 ? 17.694 -7.327 -14.302 1.00 92.62 180 ILE A C 1
ATOM 1431 O O . ILE A 1 180 ? 18.198 -6.269 -13.940 1.00 92.62 180 ILE A O 1
ATOM 1435 N N . ASP A 1 181 ? 17.834 -7.804 -15.541 1.00 92.81 181 ASP A N 1
ATOM 1436 C CA . ASP A 1 181 ? 18.641 -7.135 -16.568 1.00 92.81 181 ASP A CA 1
ATOM 1437 C C . ASP A 1 181 ? 18.075 -5.747 -16.933 1.00 92.81 181 ASP A C 1
ATOM 1439 O O . ASP A 1 181 ? 18.845 -4.818 -17.181 1.00 92.81 181 ASP A O 1
ATOM 1443 N N . ASP A 1 182 ? 16.745 -5.608 -16.967 1.00 93.31 182 ASP A N 1
ATOM 1444 C CA . ASP A 1 182 ? 16.048 -4.361 -17.310 1.00 93.31 182 ASP A CA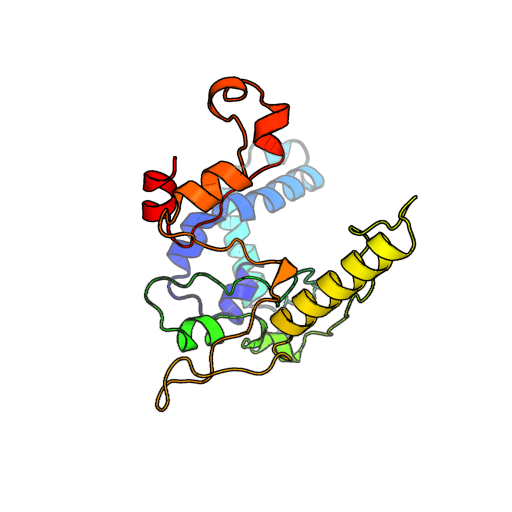 1
ATOM 1445 C C . ASP A 1 182 ? 16.127 -3.320 -16.179 1.00 93.31 182 ASP A C 1
ATOM 1447 O O . ASP A 1 182 ? 16.492 -2.165 -16.408 1.00 93.31 182 ASP A O 1
ATOM 1451 N N . ILE A 1 183 ? 15.865 -3.735 -14.933 1.00 94.06 183 ILE A N 1
ATOM 1452 C CA . ILE A 1 183 ? 15.873 -2.840 -13.766 1.00 94.06 183 ILE A CA 1
ATOM 1453 C C . ILE A 1 183 ? 17.303 -2.542 -13.294 1.00 94.06 183 ILE A C 1
ATOM 1455 O O . ILE A 1 183 ? 17.606 -1.397 -12.941 1.00 94.06 183 ILE A O 1
ATOM 1459 N N . TYR A 1 184 ? 18.195 -3.539 -13.309 1.00 95.25 184 TYR A N 1
ATOM 1460 C CA . TYR A 1 184 ? 19.587 -3.447 -12.858 1.00 95.25 184 TYR A CA 1
ATOM 1461 C C . TYR A 1 184 ? 20.605 -3.721 -13.991 1.00 95.25 184 TYR A C 1
ATOM 1463 O O . TYR A 1 184 ? 21.399 -4.668 -13.903 1.00 95.25 184 TYR A O 1
ATOM 1471 N N . PRO A 1 185 ? 20.679 -2.863 -15.024 1.00 95.19 185 PRO A N 1
ATOM 1472 C CA . PRO A 1 185 ? 21.643 -3.026 -16.108 1.00 95.19 185 PRO A CA 1
ATOM 1473 C C . PRO A 1 185 ? 23.092 -2.951 -15.601 1.00 95.19 185 PRO A C 1
ATOM 1475 O O . PRO A 1 185 ? 23.475 -2.022 -14.895 1.00 95.19 185 PRO A O 1
ATOM 1478 N N . ASN A 1 186 ? 23.928 -3.916 -15.998 1.00 94.75 186 ASN A N 1
ATOM 1479 C CA . ASN A 1 186 ? 25.335 -4.020 -15.578 1.00 94.75 186 ASN A CA 1
ATOM 1480 C C . ASN A 1 186 ? 25.524 -4.099 -14.050 1.00 94.75 186 ASN A C 1
ATOM 1482 O O . ASN A 1 186 ? 26.506 -3.592 -13.509 1.00 94.75 186 ASN A O 1
ATOM 1486 N N . LEU A 1 187 ? 24.615 -4.773 -13.332 1.00 94.31 187 LEU A N 1
ATOM 1487 C CA . LEU A 1 187 ? 24.674 -4.907 -11.868 1.00 94.31 187 LEU A CA 1
ATOM 1488 C C . LEU A 1 187 ? 26.056 -5.326 -11.335 1.00 94.31 187 LEU A C 1
ATOM 1490 O O . LEU A 1 187 ? 26.510 -4.790 -10.328 1.00 94.31 187 LEU A O 1
ATOM 1494 N N . LYS A 1 188 ? 26.760 -6.232 -12.028 1.00 93.81 188 LYS A N 1
ATOM 1495 C CA . LYS A 1 188 ? 28.107 -6.701 -11.646 1.00 93.81 188 LYS A CA 1
ATOM 1496 C C . LYS A 1 188 ? 29.146 -5.581 -11.531 1.00 93.81 188 LYS A C 1
ATOM 1498 O O . LYS A 1 188 ? 30.111 -5.734 -10.792 1.00 93.81 188 LYS A O 1
ATOM 1503 N N . GLU A 1 189 ? 28.957 -4.481 -12.248 1.00 96.44 189 GLU A N 1
ATOM 1504 C CA . GLU A 1 189 ? 29.861 -3.328 -12.248 1.00 96.44 189 GLU A CA 1
ATOM 1505 C C . GLU A 1 189 ? 29.436 -2.273 -11.216 1.00 96.44 189 GLU A C 1
ATOM 1507 O O . GLU A 1 189 ? 30.270 -1.516 -10.723 1.00 96.44 189 GLU A O 1
ATOM 1512 N N . HIS A 1 190 ? 28.153 -2.254 -10.840 1.00 95.25 190 HIS A N 1
ATOM 1513 C CA . HIS A 1 190 ? 27.549 -1.202 -10.019 1.00 95.25 190 HIS A CA 1
ATOM 1514 C C . HIS A 1 190 ? 27.048 -1.664 -8.641 1.00 95.25 190 HIS A C 1
ATOM 1516 O O . HIS A 1 190 ? 26.502 -0.856 -7.895 1.00 95.25 190 HIS A O 1
ATOM 1522 N N . TYR A 1 191 ? 27.241 -2.929 -8.250 1.00 93.38 191 TYR A N 1
ATOM 1523 C CA . TYR A 1 191 ? 26.715 -3.463 -6.981 1.00 93.38 191 TYR A CA 1
ATOM 1524 C C . TYR A 1 191 ? 27.293 -2.797 -5.715 1.00 93.38 191 TYR A C 1
ATOM 1526 O O . TYR A 1 191 ? 26.724 -2.938 -4.637 1.00 93.38 191 TYR A O 1
ATOM 1534 N N . LEU A 1 192 ? 28.408 -2.066 -5.827 1.00 95.44 192 LEU A N 1
ATOM 1535 C CA . LEU A 1 192 ? 28.976 -1.260 -4.736 1.00 95.44 192 LEU A CA 1
ATOM 1536 C C . LEU A 1 192 ? 28.533 0.213 -4.776 1.00 95.44 192 LEU A C 1
ATOM 1538 O O . LEU A 1 192 ? 28.816 0.966 -3.844 1.00 95.44 192 LEU A O 1
ATOM 1542 N N . ASP A 1 193 ? 27.846 0.644 -5.836 1.00 96.88 193 ASP A N 1
ATOM 1543 C CA . ASP A 1 193 ? 27.359 2.012 -5.982 1.00 96.88 193 ASP A CA 1
ATOM 1544 C C . ASP A 1 193 ? 25.983 2.166 -5.322 1.00 96.88 193 ASP A C 1
ATOM 1546 O O . ASP A 1 193 ? 24.931 1.828 -5.868 1.00 96.88 193 ASP A O 1
ATOM 1550 N N . SER A 1 194 ? 25.991 2.748 -4.125 1.00 96.06 194 SER A N 1
ATOM 1551 C CA . SER A 1 194 ? 24.774 3.042 -3.365 1.00 96.06 194 SER A CA 1
ATOM 1552 C C . SER A 1 194 ? 23.795 3.943 -4.134 1.00 96.06 194 SER A C 1
ATOM 1554 O O . SER A 1 194 ? 22.583 3.743 -4.068 1.00 96.06 194 SER A O 1
ATOM 1556 N N . SER A 1 195 ? 24.293 4.904 -4.920 1.00 96.00 195 SER A N 1
ATOM 1557 C CA . SER A 1 195 ? 23.446 5.829 -5.684 1.00 96.00 195 SER A CA 1
ATOM 1558 C C . SER A 1 195 ? 22.742 5.146 -6.861 1.00 96.00 195 SER A C 1
ATOM 1560 O O . SER A 1 195 ? 21.623 5.521 -7.226 1.00 96.00 195 SER A O 1
ATOM 1562 N N . TYR A 1 196 ? 23.383 4.121 -7.425 1.00 95.81 196 TYR A N 1
ATOM 1563 C CA . TYR A 1 196 ? 22.816 3.255 -8.448 1.00 95.81 196 TYR A CA 1
ATOM 1564 C C . TYR A 1 196 ? 21.710 2.361 -7.870 1.00 95.81 196 TYR A C 1
ATOM 1566 O O . TYR A 1 196 ? 20.626 2.279 -8.457 1.00 95.81 196 TYR A O 1
ATOM 1574 N N . LEU A 1 197 ? 21.944 1.750 -6.706 1.00 95.06 197 LEU A N 1
ATOM 1575 C CA . LEU A 1 197 ? 21.003 0.815 -6.081 1.00 95.06 197 LEU A CA 1
ATOM 1576 C C . LEU A 1 197 ? 19.749 1.503 -5.523 1.00 95.06 197 LEU A C 1
ATOM 1578 O O . LEU A 1 197 ? 18.646 1.008 -5.726 1.00 95.06 197 LEU A O 1
ATOM 1582 N N . GLN A 1 198 ? 19.883 2.668 -4.880 1.00 95.00 198 GLN A N 1
ATOM 1583 C CA . GLN A 1 198 ? 18.767 3.352 -4.200 1.00 95.00 198 GLN A CA 1
ATOM 1584 C C . GLN A 1 198 ? 17.612 3.782 -5.118 1.00 95.00 198 GLN A C 1
ATOM 1586 O O . GLN A 1 198 ? 16.511 4.050 -4.643 1.00 95.00 198 GLN A O 1
ATOM 1591 N N . LYS A 1 199 ? 17.850 3.891 -6.427 1.00 93.06 199 LYS A N 1
ATOM 1592 C CA . LYS A 1 199 ? 16.849 4.347 -7.406 1.00 93.06 199 LYS A CA 1
ATOM 1593 C C . LYS A 1 199 ? 16.043 3.203 -8.024 1.00 93.06 199 LYS A C 1
ATOM 1595 O O . LYS A 1 199 ? 15.263 3.447 -8.940 1.00 93.06 199 LYS A O 1
ATOM 1600 N N . ARG A 1 200 ? 16.274 1.963 -7.587 1.00 94.12 200 ARG A N 1
ATOM 1601 C CA . ARG A 1 200 ? 15.782 0.741 -8.228 1.00 94.12 200 ARG A CA 1
ATOM 1602 C C . ARG A 1 200 ? 15.235 -0.217 -7.185 1.00 94.12 200 ARG A C 1
ATOM 1604 O O . ARG A 1 200 ? 15.784 -0.325 -6.093 1.00 94.12 200 ARG A O 1
ATOM 1611 N N . ALA A 1 201 ? 14.173 -0.925 -7.542 1.00 95.31 201 ALA A N 1
ATOM 1612 C CA . ALA A 1 201 ? 13.613 -1.984 -6.721 1.00 95.31 201 ALA A CA 1
ATOM 1613 C C . ALA A 1 201 ? 12.871 -2.988 -7.602 1.00 95.31 201 ALA A C 1
ATOM 1615 O O . ALA A 1 201 ? 12.163 -2.597 -8.531 1.00 95.31 201 ALA A O 1
ATOM 1616 N N . ILE A 1 202 ? 12.993 -4.269 -7.263 1.00 94.19 202 ILE A N 1
ATOM 1617 C CA . ILE A 1 202 ? 12.086 -5.320 -7.720 1.00 94.19 202 ILE A CA 1
ATOM 1618 C C . ILE A 1 202 ? 11.199 -5.669 -6.529 1.00 94.19 202 ILE A C 1
ATOM 1620 O O . ILE A 1 202 ? 11.692 -5.967 -5.444 1.00 94.19 202 ILE A O 1
ATOM 1624 N N . LEU A 1 203 ? 9.884 -5.581 -6.716 1.00 94.06 203 LEU A N 1
ATOM 1625 C CA . LEU A 1 203 ? 8.908 -5.908 -5.682 1.00 94.06 203 LEU A CA 1
ATOM 1626 C C . LEU A 1 203 ? 8.338 -7.295 -5.958 1.00 94.06 203 LEU A C 1
ATOM 1628 O O . LEU A 1 203 ? 7.918 -7.574 -7.081 1.00 94.06 203 LEU A O 1
ATOM 1632 N N . ALA A 1 204 ? 8.277 -8.135 -4.927 1.00 93.94 204 ALA A N 1
ATOM 1633 C CA . ALA A 1 204 ? 7.638 -9.440 -5.001 1.00 93.94 204 ALA A CA 1
ATOM 1634 C C . ALA A 1 204 ? 6.540 -9.578 -3.930 1.00 93.94 204 ALA A C 1
ATOM 1636 O O . ALA A 1 204 ? 6.640 -8.959 -2.866 1.00 93.94 204 ALA A O 1
ATOM 1637 N N . PRO A 1 205 ? 5.477 -10.368 -4.180 1.00 91.56 205 PRO A N 1
ATOM 1638 C CA . PRO A 1 205 ? 4.357 -10.486 -3.245 1.00 91.56 205 PRO A CA 1
ATOM 1639 C C . PRO A 1 205 ? 4.708 -11.191 -1.930 1.00 91.56 205 PRO A C 1
ATOM 1641 O O . PRO A 1 205 ? 4.033 -10.967 -0.924 1.00 91.56 205 PRO A O 1
ATOM 1644 N N . LYS A 1 206 ? 5.711 -12.080 -1.931 1.00 93.56 206 LYS A N 1
ATOM 1645 C CA . LYS A 1 206 ? 6.112 -12.864 -0.758 1.00 93.56 206 LYS A CA 1
ATOM 1646 C C . LYS A 1 206 ? 7.588 -12.677 -0.459 1.00 93.56 206 LYS A C 1
ATOM 1648 O O . LYS A 1 206 ? 8.405 -12.615 -1.368 1.00 93.56 206 LYS A O 1
ATOM 1653 N N . ASN A 1 207 ? 7.925 -12.732 0.827 1.00 93.38 207 ASN A N 1
ATOM 1654 C CA . ASN A 1 207 ? 9.317 -12.689 1.273 1.00 93.38 207 ASN A CA 1
ATOM 1655 C C . ASN A 1 207 ? 10.149 -13.849 0.716 1.00 93.38 207 ASN A C 1
ATOM 1657 O O . ASN A 1 207 ? 11.296 -13.631 0.381 1.00 93.38 207 ASN A O 1
ATOM 1661 N N . VAL A 1 208 ? 9.568 -15.044 0.543 1.00 95.56 208 VAL A N 1
ATOM 1662 C CA . VAL A 1 208 ? 10.285 -16.182 -0.065 1.00 95.56 208 VAL A CA 1
ATOM 1663 C C . VAL A 1 208 ? 10.756 -15.850 -1.483 1.00 95.56 208 VAL A C 1
ATOM 1665 O O . VAL A 1 208 ? 11.882 -16.169 -1.836 1.00 95.56 208 VAL A O 1
ATOM 1668 N N . ASP A 1 209 ? 9.921 -15.164 -2.266 1.00 93.12 209 ASP A N 1
ATOM 1669 C CA . ASP A 1 209 ? 10.275 -14.745 -3.624 1.00 93.12 209 ASP A CA 1
ATOM 1670 C C . ASP A 1 209 ? 11.325 -13.614 -3.584 1.00 93.12 209 ASP A C 1
ATOM 1672 O O . ASP A 1 209 ? 12.220 -13.564 -4.418 1.00 93.12 209 ASP A O 1
ATOM 1676 N N . VAL A 1 210 ? 11.244 -12.711 -2.594 1.00 93.06 210 VAL A N 1
ATOM 1677 C CA . VAL A 1 210 ? 12.268 -11.674 -2.354 1.00 93.06 210 VAL A CA 1
ATOM 1678 C C . VAL A 1 210 ? 13.619 -12.305 -2.007 1.00 93.06 210 VAL A C 1
ATOM 1680 O O . VAL A 1 210 ? 14.640 -11.881 -2.538 1.00 93.06 210 VAL A O 1
ATOM 1683 N N . ASP A 1 211 ? 13.624 -13.317 -1.141 1.00 93.75 211 ASP A N 1
ATOM 1684 C CA . ASP A 1 211 ? 14.826 -14.030 -0.707 1.00 93.75 211 ASP A CA 1
ATOM 1685 C C . ASP A 1 211 ? 15.450 -14.850 -1.846 1.00 93.75 211 ASP A C 1
ATOM 1687 O O . ASP A 1 211 ? 16.661 -15.022 -1.871 1.00 93.75 211 ASP A O 1
ATOM 1691 N N . GLU A 1 212 ? 14.647 -15.352 -2.790 1.00 92.06 212 GLU A N 1
ATOM 1692 C CA . GLU A 1 212 ? 15.146 -16.029 -3.996 1.00 92.06 212 GLU A CA 1
ATOM 1693 C C . GLU A 1 212 ? 15.787 -15.050 -4.995 1.00 92.06 212 GLU A C 1
ATOM 1695 O O . GLU A 1 212 ? 16.716 -15.419 -5.713 1.00 92.06 212 GLU A O 1
ATOM 1700 N N . ILE A 1 213 ? 15.291 -13.809 -5.057 1.00 90.25 213 ILE A N 1
ATOM 1701 C CA . ILE A 1 213 ? 15.794 -12.771 -5.970 1.00 90.25 213 ILE A CA 1
ATOM 1702 C C . ILE A 1 213 ? 17.090 -12.121 -5.454 1.00 90.25 213 ILE A C 1
ATOM 1704 O O . ILE A 1 213 ? 17.933 -11.747 -6.274 1.00 90.25 213 ILE A O 1
ATOM 1708 N N . ASN A 1 214 ? 17.223 -11.941 -4.136 1.00 89.12 214 ASN A N 1
ATOM 1709 C CA . ASN A 1 214 ? 18.370 -11.286 -3.488 1.00 89.12 214 ASN A CA 1
ATOM 1710 C C . ASN A 1 214 ? 19.621 -12.174 -3.430 1.00 89.12 214 ASN A C 1
ATOM 1712 O O . ASN A 1 214 ? 20.723 -11.620 -3.655 1.00 89.12 214 ASN A O 1
#